Protein AF-A0A2J7Q1K3-F1 (afdb_monomer)

Solvent-accessible surface area (backbone atoms only — not comparable to full-atom values): 12470 Å² total; per-residue (Å²): 135,82,76,84,68,81,64,90,50,74,48,36,37,29,38,44,48,74,46,65,84,50,79,60,21,76,87,52,26,24,31,32,43,36,38,32,23,68,68,43,58,31,60,47,73,41,72,25,65,53,70,49,32,67,57,46,42,51,50,47,43,65,71,38,32,76,73,73,48,73,34,52,29,38,38,30,66,82,90,48,50,71,74,30,69,61,33,49,49,51,30,58,74,63,63,28,44,78,41,64,73,58,96,83,49,61,72,72,48,47,56,51,54,49,50,51,50,52,49,49,51,54,50,51,58,56,36,70,78,50,53,66,52,26,62,60,43,47,52,50,51,40,51,52,54,24,67,37,66,46,92,86,48,97,76,73,54,22,19,42,28,65,70,70,75,47,78,77,85,70,62,74,78,72,77,46,78,80,78,77,77,80,43,71,66,60,53,52,52,50,51,50,52,52,53,53,50,51,51,57,48,53,53,49,50,53,52,52,52,52,53,53,56,56,59,58,63,75,74,108

InterPro domains:
  IPR001584 Integrase, catalytic core [PF00665] (8-98)
  IPR001584 Integrase, catalytic core [PS50994] (6-167)
  IPR012337 Ribonuclease H-like superfamily [SSF53098] (6-162)
  IPR036397 Ribonuclease H superfamily [G3DSA:3.30.420.10] (2-200)

pLDDT: mean 73.56, std 16.47, range [32.38, 94.88]

Structure (mmCIF, N/CA/C/O backbone):
data_AF-A0A2J7Q1K3-F1
#
_entry.id   AF-A0A2J7Q1K3-F1
#
loop_
_atom_site.group_PDB
_atom_site.id
_atom_site.type_symbol
_atom_site.label_atom_id
_atom_site.label_alt_id
_atom_site.label_comp_id
_atom_site.label_asym_id
_atom_site.label_entity_id
_atom_site.label_seq_id
_atom_site.pdbx_PDB_ins_code
_atom_site.Cartn_x
_atom_site.Cartn_y
_atom_site.Cartn_z
_atom_site.occupancy
_atom_site.B_iso_or_equiv
_atom_site.auth_seq_id
_atom_site.auth_comp_id
_atom_site.auth_asym_id
_atom_site.auth_atom_id
_atom_site.pdbx_PDB_model_num
ATOM 1 N N . MET A 1 1 ? 15.075 -22.893 8.901 1.00 32.38 1 MET A N 1
ATOM 2 C CA . MET A 1 1 ? 15.889 -21.787 8.363 1.00 32.38 1 MET A CA 1
ATOM 3 C C . MET A 1 1 ? 15.246 -21.363 7.049 1.00 32.38 1 MET A C 1
ATOM 5 O O . MET A 1 1 ? 15.369 -22.091 6.077 1.00 32.38 1 MET A O 1
ATOM 9 N N . GLU A 1 2 ? 14.442 -20.296 7.025 1.00 38.44 2 GLU A N 1
ATOM 10 C CA . GLU A 1 2 ? 13.992 -19.732 5.743 1.00 38.44 2 GLU A CA 1
ATOM 11 C C . GLU A 1 2 ? 14.984 -18.652 5.348 1.00 38.44 2 GLU A C 1
ATOM 13 O O . GLU A 1 2 ? 14.898 -17.515 5.796 1.00 38.44 2 GLU A O 1
ATOM 18 N N . ILE A 1 3 ? 15.947 -19.050 4.525 1.00 41.22 3 ILE A N 1
ATOM 19 C CA . ILE A 1 3 ? 16.677 -18.133 3.657 1.00 41.22 3 ILE A CA 1
ATOM 20 C C . ILE A 1 3 ? 15.615 -17.317 2.911 1.00 41.22 3 ILE A C 1
ATOM 22 O O . ILE A 1 3 ? 14.754 -17.896 2.241 1.00 41.22 3 ILE A O 1
ATOM 26 N N . THR A 1 4 ? 15.608 -15.995 3.082 1.00 52.19 4 THR A N 1
ATOM 27 C CA . THR A 1 4 ? 14.728 -15.102 2.324 1.00 52.19 4 THR A CA 1
ATOM 28 C C . THR A 1 4 ? 15.147 -15.198 0.864 1.00 52.19 4 THR A C 1
ATOM 30 O O . THR A 1 4 ? 16.065 -14.519 0.422 1.00 52.19 4 THR A O 1
ATOM 33 N N . THR A 1 5 ? 14.536 -16.122 0.125 1.00 63.84 5 THR A N 1
ATOM 34 C CA . THR A 1 5 ? 14.774 -16.261 -1.312 1.00 63.84 5 THR A CA 1
ATOM 35 C C . THR A 1 5 ? 14.412 -14.947 -2.010 1.00 63.84 5 THR A C 1
ATOM 37 O O . THR A 1 5 ? 13.548 -14.211 -1.540 1.00 63.84 5 THR A O 1
ATOM 40 N N . THR A 1 6 ? 15.052 -14.597 -3.113 1.00 73.75 6 THR A N 1
ATOM 41 C CA . THR A 1 6 ? 14.591 -13.458 -3.920 1.00 73.75 6 THR A CA 1
ATOM 42 C C . THR A 1 6 ? 13.229 -13.805 -4.530 1.00 73.75 6 THR A C 1
ATOM 44 O O . THR A 1 6 ? 13.006 -14.960 -4.893 1.00 73.75 6 THR A O 1
ATOM 47 N N . ALA A 1 7 ? 12.295 -12.851 -4.581 1.00 82.00 7 ALA A N 1
ATOM 48 C CA . ALA A 1 7 ? 11.031 -13.041 -5.294 1.00 82.00 7 AL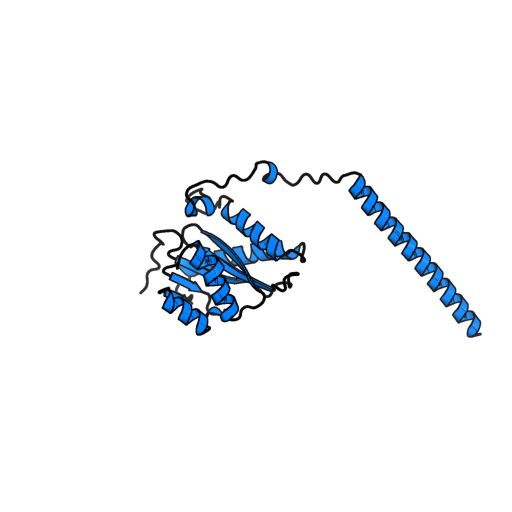A A CA 1
ATOM 49 C C . ALA A 1 7 ? 11.296 -13.276 -6.793 1.00 82.00 7 ALA A C 1
ATOM 51 O O . ALA A 1 7 ? 12.157 -12.624 -7.382 1.00 82.00 7 ALA A O 1
ATOM 52 N N . SER A 1 8 ? 10.571 -14.216 -7.391 1.00 86.38 8 SER A N 1
ATOM 53 C CA . SER A 1 8 ? 10.719 -14.644 -8.785 1.00 86.38 8 SER A CA 1
ATOM 54 C C . SER A 1 8 ? 9.796 -13.898 -9.749 1.00 86.38 8 SER A C 1
ATOM 56 O O . SER A 1 8 ? 10.135 -13.739 -10.919 1.00 86.38 8 SER A O 1
ATOM 58 N N . HIS A 1 9 ? 8.658 -13.404 -9.259 1.00 88.69 9 HIS A N 1
ATOM 59 C CA . HIS A 1 9 ? 7.710 -12.601 -10.027 1.00 88.69 9 HIS A CA 1
ATOM 60 C C . HIS A 1 9 ? 7.080 -11.495 -9.160 1.00 88.69 9 HIS A C 1
ATOM 62 O O . HIS A 1 9 ? 7.098 -11.599 -7.925 1.00 88.69 9 HIS A O 1
ATOM 68 N N . PRO A 1 10 ? 6.515 -10.433 -9.774 1.00 90.81 10 PRO A N 1
ATOM 69 C CA . PRO A 1 10 ? 5.799 -9.397 -9.038 1.00 90.81 10 PRO A CA 1
ATOM 70 C C . PRO A 1 10 ? 4.675 -9.991 -8.191 1.00 90.81 10 PRO A C 1
ATOM 72 O O . PRO A 1 10 ? 4.003 -10.941 -8.601 1.00 90.81 10 PRO A O 1
ATOM 75 N N . PHE A 1 11 ? 4.481 -9.425 -7.007 1.00 92.50 11 PHE A N 1
ATOM 76 C CA . PHE A 1 11 ? 3.473 -9.813 -6.025 1.00 92.50 11 PHE A CA 1
ATOM 77 C C . PHE A 1 11 ? 3.661 -11.202 -5.395 1.00 92.50 11 PHE A C 1
ATOM 79 O O . PHE A 1 11 ? 2.771 -11.685 -4.701 1.00 92.50 11 PHE A O 1
ATOM 86 N N . GLU A 1 12 ? 4.813 -11.860 -5.563 1.00 90.94 12 GLU A N 1
ATOM 87 C CA . GLU A 1 12 ? 5.108 -13.099 -4.826 1.00 90.94 12 GLU A CA 1
ATOM 88 C C . GLU A 1 12 ? 5.335 -12.814 -3.333 1.00 90.94 12 GLU A C 1
ATOM 90 O O . GLU A 1 12 ? 4.803 -13.506 -2.455 1.00 90.94 12 GLU A O 1
ATOM 95 N N . LYS A 1 13 ? 6.144 -11.787 -3.053 1.00 90.00 13 LYS A N 1
ATOM 96 C CA . LYS A 1 13 ? 6.547 -11.378 -1.709 1.00 90.00 13 LYS A CA 1
ATOM 97 C C . LYS A 1 13 ? 6.257 -9.913 -1.536 1.00 90.00 13 LYS A C 1
ATOM 99 O O . LYS A 1 13 ? 6.800 -9.067 -2.243 1.00 90.00 13 LYS A O 1
ATOM 104 N N . CYS A 1 14 ? 5.386 -9.632 -0.586 1.00 89.69 14 CYS A N 1
ATOM 105 C CA . CYS A 1 14 ? 4.928 -8.281 -0.364 1.00 89.69 14 CYS A CA 1
ATOM 106 C C . CYS A 1 14 ? 4.971 -7.935 1.108 1.00 89.69 14 CYS A C 1
ATOM 108 O O . CYS A 1 14 ? 4.969 -8.794 1.992 1.00 89.69 14 CYS A O 1
ATOM 110 N N . SER A 1 15 ? 4.966 -6.646 1.362 1.00 87.38 15 SER A N 1
ATOM 111 C CA . SER A 1 15 ? 4.995 -6.079 2.692 1.00 87.38 15 SER A CA 1
ATOM 112 C C . SER A 1 15 ? 3.746 -5.257 2.905 1.00 87.38 15 SER A C 1
ATOM 114 O O . SER A 1 15 ? 3.300 -4.559 1.998 1.00 87.38 15 SER A O 1
ATOM 116 N N . LEU A 1 16 ? 3.159 -5.373 4.089 1.00 88.38 16 LEU A N 1
ATOM 117 C CA . LEU A 1 16 ? 1.916 -4.710 4.446 1.00 88.38 16 LEU A CA 1
ATOM 118 C C . LEU A 1 16 ? 2.103 -3.982 5.777 1.00 88.38 16 LEU A C 1
ATOM 120 O O . LEU A 1 16 ? 2.493 -4.597 6.773 1.00 88.38 16 LEU A O 1
ATOM 124 N N . ASP A 1 17 ? 1.811 -2.685 5.786 1.00 86.56 17 ASP A N 1
ATOM 125 C CA . ASP A 1 17 ? 1.986 -1.815 6.950 1.00 86.56 17 ASP A CA 1
ATOM 126 C C . ASP A 1 17 ? 0.868 -0.764 7.055 1.00 86.56 17 ASP A C 1
ATOM 128 O O . ASP A 1 17 ? 0.184 -0.478 6.070 1.00 86.56 17 ASP A O 1
ATOM 132 N N . ILE A 1 18 ? 0.661 -0.193 8.243 1.00 87.81 18 ILE A N 1
ATOM 133 C CA . ILE A 1 18 ? -0.335 0.856 8.498 1.00 87.81 18 ILE A CA 1
ATOM 134 C C . ILE A 1 18 ? 0.367 2.118 8.985 1.00 87.81 18 ILE A C 1
ATOM 136 O O . ILE A 1 18 ? 0.962 2.140 10.059 1.00 87.81 18 ILE A O 1
ATOM 140 N N . VAL A 1 19 ? 0.208 3.206 8.237 1.00 85.06 19 VAL A N 1
ATOM 141 C CA . VAL A 1 19 ? 0.700 4.531 8.621 1.00 85.06 19 VAL A CA 1
ATOM 142 C C . VAL A 1 19 ? -0.393 5.285 9.375 1.00 85.06 19 VAL A C 1
ATOM 144 O O . VAL A 1 19 ? -1.512 5.412 8.882 1.00 85.06 19 VAL A O 1
ATOM 147 N N . GLY A 1 20 ? -0.070 5.812 10.557 1.00 83.06 20 GLY A N 1
ATOM 148 C CA . GLY A 1 20 ? -0.930 6.720 11.317 1.00 83.06 20 GLY A CA 1
ATOM 149 C C . GLY A 1 20 ? -0.776 6.580 12.838 1.00 83.06 20 GLY A C 1
ATOM 150 O O . GLY A 1 20 ? 0.111 5.860 13.298 1.00 83.06 20 GLY A O 1
ATOM 151 N N . PRO A 1 21 ? -1.635 7.244 13.630 1.00 85.12 21 PRO A N 1
ATOM 152 C CA . PRO A 1 21 ? -2.738 8.096 13.179 1.00 85.12 21 PRO A CA 1
ATOM 153 C C . PRO A 1 21 ? -2.244 9.366 12.469 1.00 85.12 21 PRO A C 1
ATOM 155 O O . PRO A 1 21 ? -1.221 9.941 12.837 1.00 85.12 21 PRO A O 1
ATOM 158 N N . LEU A 1 22 ? -2.963 9.771 11.428 1.00 83.44 22 LEU A N 1
ATOM 159 C CA . LEU A 1 22 ? -2.792 11.023 10.693 1.00 83.44 22 LEU A CA 1
ATOM 160 C C . LEU A 1 22 ? -3.918 11.996 11.064 1.00 83.44 22 LEU A C 1
ATOM 162 O O . LEU A 1 22 ? -4.851 11.630 11.782 1.00 83.44 22 LEU A O 1
ATOM 166 N N . VAL A 1 23 ? -3.832 13.231 10.566 1.00 82.12 23 VAL A N 1
ATOM 167 C CA . VAL A 1 23 ? -4.973 14.155 10.601 1.00 82.12 23 VAL A CA 1
ATOM 168 C C . VAL A 1 23 ? -6.118 13.538 9.802 1.00 82.12 23 VAL A C 1
ATOM 170 O O . VAL A 1 23 ? -5.896 12.995 8.720 1.00 82.12 23 VAL A O 1
ATOM 173 N N . GLU A 1 24 ? -7.320 13.594 10.364 1.00 86.44 24 GLU A N 1
ATOM 174 C CA . GLU A 1 24 ? -8.514 13.035 9.744 1.00 86.44 24 GLU A CA 1
ATOM 175 C C . GLU A 1 24 ? -8.868 13.805 8.461 1.00 86.44 24 GLU A C 1
ATOM 177 O O . GLU A 1 24 ? -8.983 15.029 8.478 1.00 86.44 24 GLU A O 1
ATOM 182 N N . SER A 1 25 ? -9.003 13.084 7.346 1.00 85.50 25 SER A N 1
ATOM 183 C CA . SER A 1 25 ? -9.493 13.614 6.064 1.00 85.50 25 SER A CA 1
ATOM 184 C C . SER A 1 25 ? -10.968 14.027 6.164 1.00 85.50 25 SER A C 1
ATOM 186 O O . SER A 1 25 ? -11.680 13.508 7.024 1.00 85.50 25 SER A O 1
ATOM 188 N N . GLU A 1 26 ? -11.498 14.770 5.190 1.00 85.12 26 GLU A N 1
ATOM 189 C CA . GLU A 1 26 ? -12.954 15.001 5.085 1.00 85.12 26 GLU A CA 1
ATOM 190 C C . GLU A 1 26 ? -13.781 13.707 4.963 1.00 85.12 26 GLU A C 1
ATOM 192 O O . GLU A 1 26 ? -14.915 13.648 5.433 1.00 85.12 26 GLU A O 1
ATOM 197 N N . SER A 1 27 ? -13.195 12.640 4.413 1.00 86.50 27 SER A N 1
ATOM 198 C CA . SER A 1 27 ? -13.825 11.316 4.308 1.00 86.50 27 SER A CA 1
ATOM 199 C C . SER A 1 27 ? -13.746 10.482 5.600 1.00 86.50 27 SER A C 1
ATOM 201 O O . SER A 1 27 ? -14.130 9.312 5.602 1.00 86.50 27 SER A O 1
ATOM 203 N N . GLY A 1 28 ? -13.226 11.042 6.699 1.00 89.56 28 GLY A N 1
ATOM 204 C CA . GLY A 1 28 ? -13.073 10.353 7.987 1.00 89.56 28 GLY A CA 1
ATOM 205 C C . GLY A 1 28 ? -11.890 9.376 8.076 1.00 89.56 28 GLY A C 1
ATOM 206 O O . GLY A 1 28 ? -11.804 8.589 9.020 1.00 89.56 28 GLY A O 1
ATOM 207 N N . ASN A 1 29 ? -10.974 9.381 7.103 1.00 90.81 29 ASN A N 1
ATOM 208 C CA . ASN A 1 29 ? -9.778 8.544 7.094 1.00 90.81 29 ASN A CA 1
ATOM 209 C C . ASN A 1 29 ? -8.647 9.150 7.932 1.00 90.81 29 ASN A C 1
ATOM 211 O O . ASN A 1 29 ? -8.317 10.324 7.809 1.00 90.81 29 ASN A O 1
ATOM 215 N N . LYS A 1 30 ? -8.021 8.321 8.771 1.00 90.19 30 LYS A N 1
ATOM 216 C CA . LYS A 1 30 ? -6.917 8.707 9.675 1.00 90.19 30 LYS A CA 1
ATOM 217 C C . LYS A 1 30 ? -5.747 7.726 9.666 1.00 90.19 30 LYS A C 1
ATOM 219 O O . LYS A 1 30 ? -4.775 7.904 10.398 1.00 90.19 30 LYS A O 1
ATOM 224 N N . TYR A 1 31 ? -5.828 6.679 8.855 1.00 90.00 31 TYR A N 1
ATOM 225 C CA . TYR A 1 31 ? -4.756 5.716 8.645 1.00 90.00 31 TYR A CA 1
ATOM 226 C C . TYR A 1 31 ? -4.578 5.460 7.154 1.00 90.00 31 TYR A C 1
ATOM 228 O O . TYR A 1 31 ? -5.484 5.702 6.365 1.00 90.00 31 TYR A O 1
ATOM 236 N N . ILE A 1 32 ? -3.426 4.925 6.768 1.00 89.62 32 ILE A N 1
ATOM 237 C CA . ILE A 1 32 ? -3.168 4.477 5.401 1.00 89.62 32 ILE 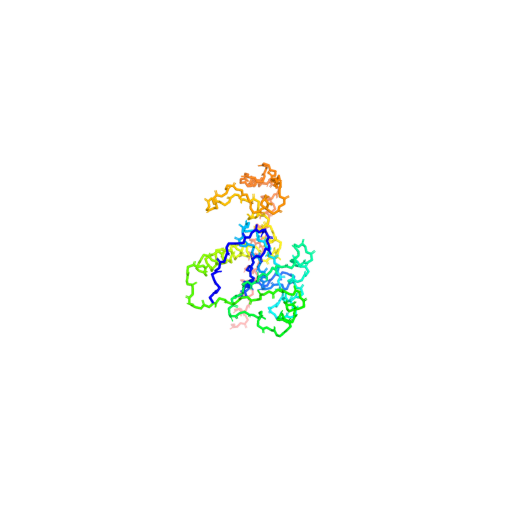A CA 1
ATOM 238 C C . ILE A 1 32 ? -2.634 3.052 5.466 1.00 89.62 32 ILE A C 1
ATOM 240 O O . ILE A 1 32 ? -1.577 2.813 6.046 1.00 89.62 32 ILE A O 1
ATOM 244 N N . LEU A 1 33 ? -3.348 2.108 4.858 1.00 91.44 33 LEU A N 1
ATOM 245 C CA . LEU A 1 33 ? -2.828 0.776 4.581 1.00 91.44 33 LEU A CA 1
ATOM 246 C C . LEU A 1 33 ? -1.878 0.865 3.393 1.00 91.44 33 LEU A C 1
ATOM 248 O O . LEU A 1 33 ? -2.288 1.264 2.308 1.00 91.44 33 LEU A O 1
ATOM 252 N N . THR A 1 34 ? -0.627 0.482 3.594 1.00 89.31 34 THR A N 1
ATOM 253 C CA . THR A 1 34 ? 0.409 0.466 2.562 1.00 89.31 34 THR A CA 1
ATOM 254 C C . THR A 1 34 ? 0.778 -0.968 2.232 1.00 89.31 34 THR A C 1
ATOM 256 O O . THR A 1 34 ? 0.992 -1.782 3.128 1.00 89.31 34 THR A O 1
ATOM 259 N N . PHE A 1 35 ? 0.844 -1.275 0.945 1.00 90.94 35 PHE A N 1
ATOM 260 C CA . PHE A 1 35 ? 1.259 -2.560 0.414 1.00 90.94 35 PHE A CA 1
ATOM 261 C C . PHE A 1 35 ? 2.357 -2.333 -0.610 1.00 90.94 35 PHE A C 1
ATOM 263 O O . PHE A 1 35 ? 2.179 -1.539 -1.531 1.00 90.94 35 PHE A O 1
ATOM 270 N N . GLN A 1 36 ? 3.482 -3.013 -0.440 1.00 88.94 36 GLN A N 1
ATOM 271 C CA . GLN A 1 36 ? 4.635 -2.869 -1.314 1.00 88.94 36 GLN A CA 1
ATOM 272 C C . GLN A 1 36 ? 5.090 -4.233 -1.817 1.00 88.94 36 GLN A C 1
ATOM 274 O O . GLN A 1 36 ? 5.297 -5.155 -1.028 1.00 88.94 36 GLN A O 1
ATOM 279 N N . ASP A 1 37 ? 5.272 -4.351 -3.127 1.00 89.12 37 ASP A N 1
ATOM 280 C CA . ASP A 1 37 ? 5.913 -5.508 -3.739 1.00 89.12 37 ASP A CA 1
ATOM 281 C C . ASP A 1 37 ? 7.435 -5.445 -3.557 1.00 89.12 37 ASP A C 1
ATOM 283 O O . ASP A 1 37 ? 8.072 -4.422 -3.817 1.00 89.12 37 ASP A O 1
ATOM 287 N N . GLU A 1 38 ? 8.047 -6.543 -3.117 1.00 84.56 38 GLU A N 1
ATOM 288 C CA . GLU A 1 38 ? 9.479 -6.571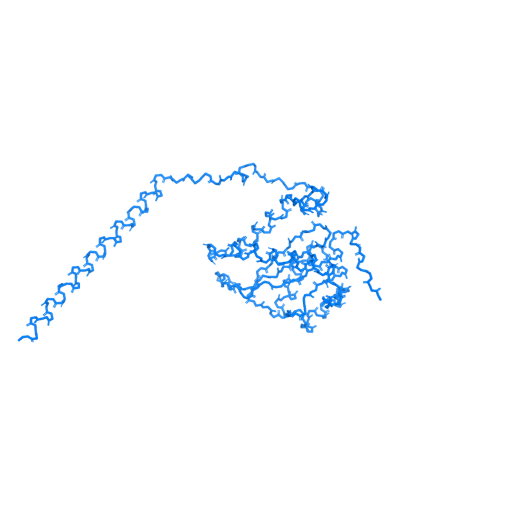 -2.827 1.00 84.56 38 GLU A CA 1
ATOM 289 C C . GLU A 1 38 ? 10.328 -6.513 -4.105 1.00 84.56 38 GLU A C 1
ATOM 291 O O . GLU A 1 38 ? 11.408 -5.913 -4.082 1.00 84.56 38 GLU A O 1
ATOM 296 N N . LEU A 1 39 ? 9.845 -7.093 -5.210 1.00 84.38 39 LEU A N 1
ATOM 297 C CA . LEU A 1 39 ? 10.587 -7.199 -6.467 1.00 84.38 39 LEU A CA 1
ATOM 298 C C . LEU A 1 39 ? 10.540 -5.896 -7.274 1.00 84.38 39 LEU A C 1
ATOM 300 O O . LEU A 1 39 ? 11.572 -5.271 -7.512 1.00 84.38 39 LEU A O 1
ATOM 304 N N . SER A 1 40 ? 9.342 -5.477 -7.675 1.00 86.69 40 SER A N 1
ATOM 305 C CA . SER A 1 40 ? 9.107 -4.289 -8.505 1.00 86.69 40 SER A CA 1
ATOM 306 C C . SER A 1 40 ? 9.195 -2.981 -7.726 1.00 86.69 40 SER A C 1
ATOM 308 O O . SER A 1 40 ? 9.317 -1.916 -8.326 1.00 86.69 40 SER A O 1
ATOM 310 N N . LYS A 1 41 ? 9.120 -3.051 -6.390 1.00 84.44 41 LYS A N 1
ATOM 311 C CA . LYS A 1 41 ? 8.911 -1.904 -5.494 1.00 84.44 41 LYS A CA 1
ATOM 312 C C . LYS A 1 41 ? 7.567 -1.209 -5.682 1.00 84.44 41 LYS A C 1
ATOM 314 O O . LYS A 1 41 ? 7.385 -0.158 -5.084 1.00 84.44 41 LYS A O 1
ATOM 319 N N . PHE A 1 42 ? 6.629 -1.786 -6.435 1.00 88.62 42 PHE A N 1
ATOM 320 C CA . PHE A 1 42 ? 5.315 -1.197 -6.677 1.00 88.62 42 PHE A CA 1
ATOM 321 C C . PHE A 1 42 ? 4.523 -1.045 -5.383 1.00 88.62 42 PHE A C 1
ATOM 323 O O . PHE A 1 42 ? 4.501 -1.953 -4.549 1.00 88.62 42 PHE A O 1
ATOM 330 N N . ILE A 1 43 ? 3.869 0.104 -5.229 1.00 89.94 43 ILE A N 1
ATOM 331 C CA . ILE A 1 43 ? 3.156 0.477 -4.011 1.00 89.94 43 ILE A CA 1
ATOM 332 C C . ILE A 1 43 ? 1.669 0.633 -4.285 1.00 89.94 43 ILE A C 1
ATOM 334 O O . ILE A 1 43 ? 1.245 1.211 -5.284 1.00 89.94 43 ILE A O 1
ATOM 338 N N . VAL A 1 44 ? 0.871 0.167 -3.334 1.00 92.62 44 VAL A N 1
ATOM 339 C CA . VAL A 1 44 ? -0.553 0.453 -3.217 1.00 92.62 44 VAL A CA 1
ATOM 340 C C . VAL A 1 44 ? -0.782 1.083 -1.850 1.00 92.62 44 VAL A C 1
ATOM 342 O O . VAL A 1 44 ? -0.333 0.551 -0.836 1.00 92.62 44 VAL A O 1
ATOM 345 N N . ALA A 1 45 ? -1.492 2.207 -1.810 1.00 91.00 45 ALA A N 1
ATOM 346 C CA . ALA A 1 45 ? -1.960 2.807 -0.568 1.00 91.00 45 ALA A CA 1
ATOM 347 C C . ALA A 1 45 ? -3.487 2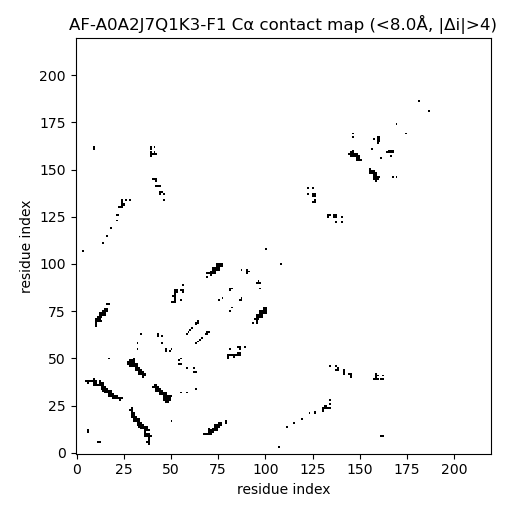.853 -0.550 1.00 91.00 45 ALA A C 1
ATOM 349 O O . ALA A 1 45 ? -4.133 3.058 -1.577 1.00 91.00 45 ALA A O 1
ATOM 350 N N . THR A 1 46 ? -4.080 2.645 0.618 1.00 92.50 46 THR A N 1
ATOM 351 C CA . THR A 1 46 ? -5.525 2.739 0.823 1.00 92.50 46 THR A CA 1
ATOM 352 C C . THR A 1 46 ? -5.790 3.492 2.121 1.00 92.50 46 THR A C 1
ATOM 354 O O . THR A 1 46 ? -5.443 2.974 3.185 1.00 92.50 46 THR A O 1
ATOM 357 N N . PRO A 1 47 ? -6.388 4.693 2.065 1.00 92.38 47 PRO A N 1
ATOM 358 C CA . PRO A 1 47 ? -6.839 5.397 3.258 1.00 92.38 47 PRO A CA 1
ATOM 359 C C . PRO A 1 47 ? -7.882 4.584 4.032 1.00 92.38 47 PRO A C 1
ATOM 361 O O . PRO A 1 47 ? -8.725 3.915 3.433 1.00 92.38 47 PRO A O 1
ATOM 364 N N . LEU A 1 48 ? -7.803 4.614 5.361 1.00 92.81 48 LEU A N 1
ATOM 365 C CA . LEU A 1 48 ? -8.687 3.888 6.267 1.00 92.81 48 LEU A CA 1
ATOM 366 C C . LEU A 1 48 ? -9.191 4.791 7.406 1.00 92.81 48 LEU A C 1
ATOM 368 O O . LEU A 1 48 ? -8.401 5.534 8.003 1.00 92.81 48 LEU A O 1
ATOM 372 N N . PRO A 1 49 ? -10.460 4.639 7.824 1.00 92.19 49 PRO A N 1
ATOM 373 C CA . PRO A 1 49 ? -11.008 5.351 8.979 1.00 92.19 49 PRO A CA 1
ATOM 374 C C . PRO A 1 49 ? -10.526 4.759 10.301 1.00 92.19 49 PRO A C 1
ATOM 376 O O . PRO A 1 49 ? -10.483 5.421 11.331 1.00 92.19 49 PRO A O 1
ATOM 379 N N . GLN A 1 50 ? -10.139 3.490 10.299 1.00 90.62 50 GLN A N 1
ATOM 380 C CA . GLN A 1 50 ? -9.696 2.773 11.484 1.00 90.62 50 GLN A CA 1
ATOM 381 C C . GLN A 1 50 ? -8.798 1.615 11.077 1.00 90.62 50 GLN A C 1
ATOM 383 O O . GLN A 1 50 ? -8.885 1.085 9.969 1.00 90.62 50 GLN A O 1
ATOM 388 N N . LYS A 1 51 ? -7.928 1.228 12.002 1.00 89.19 51 LYS A N 1
ATOM 389 C CA . LYS A 1 51 ? -6.960 0.152 11.815 1.00 89.19 51 LYS A CA 1
ATOM 390 C C . LYS A 1 51 ? -7.468 -1.209 12.297 1.00 89.19 51 LYS A C 1
ATOM 392 O O . LYS A 1 51 ? -6.688 -2.139 12.377 1.00 89.19 51 LYS A O 1
ATOM 397 N N . ASP A 1 52 ? -8.754 -1.366 12.618 1.00 88.25 52 ASP A N 1
ATOM 398 C CA . ASP A 1 52 ? -9.281 -2.647 13.101 1.00 88.25 5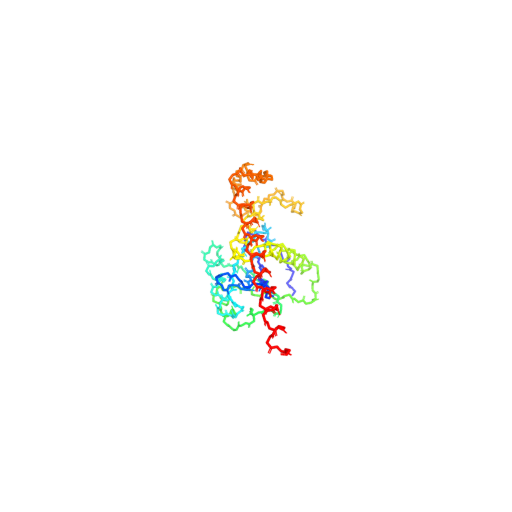2 ASP A CA 1
ATOM 399 C C . ASP A 1 52 ? -9.195 -3.763 12.040 1.00 88.25 52 ASP A C 1
ATOM 401 O O . ASP A 1 52 ? -9.181 -3.528 10.828 1.00 88.25 52 ASP A O 1
ATOM 405 N N . GLY A 1 53 ? -9.196 -5.013 12.508 1.00 86.88 53 GLY A N 1
ATOM 406 C CA . GLY A 1 53 ? -9.012 -6.182 11.653 1.00 86.88 53 GLY A CA 1
ATOM 407 C C . GLY A 1 53 ? -10.028 -6.326 10.515 1.00 86.88 53 GLY A C 1
ATOM 408 O O . GLY A 1 53 ? -9.663 -6.838 9.457 1.00 86.88 53 GLY A O 1
ATOM 409 N N . LYS A 1 54 ? -11.283 -5.880 10.686 1.00 90.06 54 LYS A N 1
ATOM 410 C CA . LYS A 1 54 ? -12.323 -5.971 9.645 1.00 90.06 54 LYS A CA 1
ATOM 411 C C . LYS A 1 54 ? -12.075 -4.950 8.550 1.00 90.06 54 LYS A C 1
ATOM 413 O O . LYS A 1 54 ? -12.111 -5.313 7.373 1.00 90.06 54 LYS A O 1
ATOM 418 N N . THR A 1 55 ? -11.795 -3.709 8.930 1.00 92.12 55 THR A N 1
ATOM 419 C CA . THR A 1 55 ? -11.489 -2.629 7.985 1.00 92.12 55 THR A CA 1
ATOM 420 C C . THR A 1 55 ? -10.237 -2.956 7.175 1.00 92.12 55 THR A C 1
ATOM 422 O O . THR A 1 55 ? -10.269 -2.916 5.945 1.00 92.12 55 THR A O 1
ATOM 425 N N . VAL A 1 56 ? -9.175 -3.405 7.847 1.00 91.06 56 VAL A N 1
ATOM 426 C CA . VAL A 1 56 ? -7.910 -3.790 7.210 1.00 91.06 56 VAL A CA 1
ATOM 427 C C . VAL A 1 56 ? -8.078 -4.996 6.285 1.00 91.06 56 VAL A C 1
ATOM 429 O O . VAL A 1 56 ? -7.624 -4.954 5.144 1.00 91.06 56 VAL A O 1
ATOM 432 N N . ALA A 1 57 ? -8.756 -6.062 6.725 1.00 91.88 57 ALA A N 1
ATOM 433 C CA . ALA A 1 57 ? -8.973 -7.246 5.890 1.00 91.88 57 ALA A CA 1
ATOM 434 C C . ALA A 1 57 ? -9.806 -6.929 4.640 1.00 91.88 57 ALA A C 1
ATOM 436 O O . ALA A 1 57 ? -9.471 -7.384 3.546 1.00 91.88 57 ALA A O 1
ATOM 437 N N . LYS A 1 58 ? -10.864 -6.118 4.786 1.00 93.56 58 LYS A N 1
ATOM 438 C CA . LYS A 1 58 ? -11.690 -5.669 3.660 1.00 93.56 58 LYS A CA 1
ATOM 439 C C . LYS A 1 58 ? -10.862 -4.855 2.666 1.00 93.56 58 LYS A C 1
ATOM 441 O O . LYS A 1 58 ? -10.910 -5.137 1.472 1.00 93.56 58 LYS A O 1
ATOM 446 N N . ALA A 1 59 ? -10.094 -3.881 3.151 1.00 93.75 59 ALA A N 1
ATOM 447 C CA . ALA A 1 59 ? -9.241 -3.052 2.308 1.00 93.75 59 ALA A CA 1
ATOM 448 C C . ALA A 1 59 ? -8.177 -3.880 1.580 1.00 93.75 59 ALA A C 1
ATOM 450 O O . ALA A 1 59 ? -7.994 -3.700 0.377 1.00 93.75 59 ALA A O 1
ATOM 451 N N . PHE A 1 60 ? -7.542 -4.823 2.281 1.00 92.69 60 PHE A N 1
ATOM 452 C CA . PHE A 1 60 ? -6.560 -5.736 1.706 1.00 92.69 60 PHE A CA 1
ATOM 453 C C . PHE A 1 60 ? -7.155 -6.573 0.567 1.00 92.69 60 PHE A C 1
ATOM 455 O O . PHE A 1 60 ? -6.600 -6.621 -0.527 1.00 92.69 60 PHE A O 1
ATOM 462 N N . VAL A 1 61 ? -8.319 -7.191 0.778 1.00 94.38 61 VAL A N 1
ATOM 463 C CA . VAL A 1 61 ? -8.947 -8.008 -0.269 1.00 94.38 61 VAL A CA 1
ATOM 464 C C . VAL A 1 61 ? -9.348 -7.147 -1.469 1.00 94.38 61 VAL A C 1
ATOM 466 O O . VAL A 1 61 ? -8.967 -7.461 -2.594 1.00 94.38 61 VAL A O 1
ATOM 469 N N . LEU A 1 62 ? -10.072 -6.047 -1.242 1.00 94.88 62 LEU A N 1
ATOM 470 C CA . LEU A 1 62 ? -10.642 -5.238 -2.325 1.00 94.88 62 LEU A CA 1
ATOM 471 C C . LEU A 1 62 ? -9.590 -4.499 -3.157 1.00 94.88 62 LEU A C 1
ATOM 473 O O . LEU A 1 62 ? -9.736 -4.391 -4.372 1.00 94.88 62 LEU A O 1
ATOM 477 N N . ASN A 1 63 ? -8.548 -3.967 -2.517 1.00 92.88 63 ASN A N 1
ATOM 478 C CA . ASN A 1 63 ? -7.587 -3.099 -3.197 1.00 92.88 63 ASN A CA 1
ATOM 479 C C . ASN A 1 63 ? -6.317 -3.812 -3.644 1.00 92.88 63 ASN A C 1
ATOM 481 O O . ASN A 1 63 ? -5.598 -3.255 -4.469 1.00 92.88 63 ASN A O 1
ATOM 485 N N . ILE A 1 64 ? -6.045 -5.011 -3.125 1.00 92.62 64 ILE A N 1
ATOM 486 C CA . ILE A 1 64 ? -4.825 -5.753 -3.448 1.00 92.62 64 ILE A CA 1
ATOM 487 C C . ILE A 1 64 ? -5.186 -7.093 -4.079 1.00 92.62 64 ILE A C 1
ATOM 489 O O . ILE A 1 64 ? -4.942 -7.284 -5.266 1.00 92.62 64 ILE A O 1
ATOM 493 N N . VAL A 1 65 ? -5.836 -7.990 -3.332 1.00 93.38 65 VAL A N 1
ATOM 494 C CA . VAL A 1 65 ? -6.068 -9.374 -3.789 1.00 93.38 65 VAL A CA 1
ATOM 495 C C . VAL A 1 65 ? -6.896 -9.426 -5.069 1.00 93.38 65 VAL A C 1
ATOM 497 O O . VAL A 1 65 ? -6.537 -10.142 -5.999 1.00 93.38 65 VAL A O 1
ATOM 500 N N . LEU A 1 66 ? -7.983 -8.655 -5.145 1.00 94.44 66 LEU A N 1
ATOM 501 C CA . LEU A 1 66 ? -8.850 -8.649 -6.327 1.00 94.44 66 LEU A CA 1
ATOM 502 C C . LEU A 1 66 ? -8.215 -7.982 -7.557 1.00 94.44 66 LEU A C 1
ATOM 504 O O . LEU A 1 66 ? -8.707 -8.190 -8.660 1.00 94.44 66 LEU A O 1
ATOM 508 N N . LYS A 1 67 ? -7.154 -7.183 -7.383 1.00 92.62 67 LYS A N 1
ATOM 509 C CA . LYS A 1 67 ? -6.504 -6.444 -8.479 1.00 92.62 67 LYS A CA 1
ATOM 510 C C . LYS A 1 67 ? -5.227 -7.120 -8.976 1.00 92.62 67 LYS A C 1
ATOM 512 O O . LYS A 1 67 ? -4.985 -7.140 -10.175 1.00 92.62 67 LYS A O 1
ATOM 517 N N . PHE A 1 68 ? -4.432 -7.673 -8.062 1.00 92.81 68 PHE A N 1
ATOM 518 C CA . PHE A 1 68 ? -3.093 -8.205 -8.349 1.00 92.81 68 PHE A CA 1
ATOM 519 C C . PHE A 1 68 ? -2.957 -9.702 -8.044 1.00 92.81 68 PHE A C 1
ATOM 521 O O . PHE A 1 68 ? -1.923 -10.299 -8.327 1.00 92.81 68 PHE A O 1
ATOM 528 N N . GLY A 1 69 ? -3.994 -10.321 -7.476 1.00 93.06 69 GLY A N 1
ATOM 529 C CA . GLY A 1 69 ? -3.942 -11.690 -6.976 1.00 93.06 69 GLY A CA 1
ATOM 530 C C . GLY A 1 69 ? -3.458 -11.778 -5.527 1.00 93.06 69 GLY A C 1
ATOM 531 O O . GLY A 1 69 ? -3.021 -10.804 -4.910 1.00 93.06 69 GLY A O 1
ATOM 532 N N . ALA A 1 70 ? -3.588 -12.972 -4.947 1.00 93.88 70 ALA A N 1
ATOM 533 C CA . ALA A 1 70 ? -3.112 -13.239 -3.596 1.00 93.88 70 ALA A CA 1
ATOM 534 C C . ALA A 1 70 ? -1.589 -13.469 -3.611 1.00 93.88 70 ALA A C 1
ATOM 536 O O . ALA A 1 70 ? -1.130 -14.364 -4.324 1.00 93.88 70 ALA A O 1
ATOM 537 N N . PRO A 1 71 ? -0.804 -12.725 -2.814 1.00 93.56 71 PRO A N 1
ATOM 538 C CA . PRO A 1 71 ? 0.632 -12.953 -2.725 1.00 93.56 71 PRO A CA 1
ATOM 539 C C . PRO A 1 71 ? 0.946 -14.278 -2.030 1.00 93.56 71 PRO A C 1
ATOM 541 O O . PRO A 1 71 ? 0.216 -14.721 -1.141 1.00 93.56 71 PRO A O 1
ATOM 544 N N . ALA A 1 72 ? 2.080 -14.892 -2.363 1.00 92.56 72 ALA A N 1
ATOM 545 C CA . ALA A 1 72 ? 2.509 -16.121 -1.699 1.00 92.56 72 ALA A CA 1
ATOM 546 C C . ALA A 1 72 ? 2.942 -15.852 -0.249 1.00 92.56 72 ALA A C 1
ATOM 548 O O . ALA A 1 72 ? 2.647 -16.642 0.657 1.00 92.56 72 ALA A O 1
ATOM 549 N N . LYS A 1 73 ? 3.635 -14.729 -0.016 1.00 90.56 73 LYS A N 1
ATOM 550 C CA . LYS A 1 73 ? 4.123 -14.320 1.306 1.00 90.56 73 LYS A CA 1
ATOM 551 C C . LYS A 1 73 ? 3.802 -12.855 1.584 1.00 90.56 73 LYS A C 1
ATOM 553 O O . LYS A 1 73 ? 4.077 -11.988 0.759 1.00 90.56 73 LYS A O 1
ATOM 558 N N . ILE A 1 74 ? 3.276 -12.583 2.778 1.00 89.00 74 ILE A N 1
ATOM 559 C CA . ILE A 1 74 ? 3.112 -11.213 3.285 1.00 89.00 74 ILE A CA 1
ATOM 560 C C . ILE A 1 74 ? 3.956 -11.038 4.528 1.00 89.00 74 ILE A C 1
ATOM 562 O O . ILE A 1 74 ? 3.763 -11.760 5.507 1.00 89.00 74 ILE A O 1
ATOM 566 N N . LEU A 1 75 ? 4.830 -10.042 4.510 1.00 85.44 75 LEU A N 1
ATOM 567 C CA . LEU A 1 75 ? 5.522 -9.557 5.687 1.00 85.44 75 LEU A CA 1
ATOM 568 C C . LEU A 1 75 ? 4.713 -8.432 6.339 1.00 85.44 75 LEU A C 1
ATOM 570 O O . LEU A 1 75 ? 4.356 -7.458 5.683 1.00 85.44 75 LEU A O 1
ATOM 574 N N . THR A 1 76 ? 4.440 -8.564 7.633 1.00 81.06 76 THR A N 1
ATOM 575 C CA . THR A 1 76 ? 3.821 -7.504 8.442 1.00 81.06 76 THR A CA 1
ATOM 576 C C . THR A 1 76 ? 4.691 -7.200 9.650 1.00 81.06 76 THR A C 1
ATOM 578 O O . THR A 1 76 ? 5.278 -8.129 10.219 1.00 81.06 76 THR A O 1
ATOM 581 N N . ASP A 1 77 ? 4.683 -5.954 10.117 1.00 70.56 77 ASP A N 1
ATOM 582 C CA . ASP A 1 77 ? 5.269 -5.625 11.415 1.00 70.56 77 ASP A CA 1
ATOM 583 C C . ASP A 1 77 ? 4.506 -6.310 12.576 1.00 70.56 77 ASP A C 1
ATOM 585 O O . ASP A 1 77 ? 3.348 -6.730 12.453 1.00 70.56 77 ASP A O 1
ATOM 589 N N . ARG A 1 78 ? 5.187 -6.489 13.710 1.00 57.22 78 ARG A N 1
ATOM 590 C CA . ARG A 1 78 ? 4.673 -7.113 14.936 1.00 57.22 78 ARG A CA 1
ATOM 591 C C . ARG A 1 78 ? 3.722 -6.208 15.719 1.00 57.22 78 ARG A C 1
ATOM 593 O O . ARG A 1 78 ? 2.934 -6.736 16.500 1.00 57.22 78 ARG A O 1
ATOM 600 N N . GLY A 1 79 ? 3.792 -4.890 15.525 1.00 52.72 79 GLY A N 1
ATOM 601 C CA . GLY A 1 79 ? 3.044 -3.902 16.312 1.00 52.72 79 GLY A CA 1
ATOM 602 C C . GLY A 1 79 ? 1.613 -3.606 15.847 1.00 52.72 79 GLY A C 1
ATOM 603 O O . GLY A 1 79 ? 0.877 -2.926 16.559 1.00 52.72 79 GLY A O 1
ATOM 604 N N . SER A 1 80 ? 1.198 -4.081 14.671 1.00 51.56 80 SER A N 1
ATOM 605 C CA . SER A 1 80 ? -0.025 -3.620 14.003 1.00 51.56 80 SER A CA 1
ATOM 606 C C . SER A 1 80 ? -1.174 -4.638 14.022 1.00 51.56 80 SER A C 1
ATOM 608 O O . SER A 1 80 ? -1.006 -5.852 14.165 1.00 51.56 80 SER A O 1
ATOM 610 N N . ASP A 1 81 ? -2.390 -4.116 13.864 1.00 56.09 81 ASP A N 1
ATOM 611 C CA . ASP A 1 81 ? -3.704 -4.772 13.952 1.00 56.09 81 ASP A CA 1
ATOM 612 C C . ASP A 1 81 ? -3.920 -5.970 12.995 1.00 56.09 81 ASP A C 1
ATOM 614 O O . ASP A 1 81 ? -4.939 -6.672 13.039 1.00 56.09 81 ASP A O 1
ATOM 618 N N . PHE A 1 82 ? -2.916 -6.292 12.176 1.00 60.22 82 PHE A N 1
ATOM 619 C CA . PHE A 1 82 ? -2.815 -7.517 11.379 1.00 60.22 82 PHE A CA 1
ATOM 620 C C . PHE A 1 82 ? -2.752 -8.796 12.224 1.00 60.22 82 PHE A C 1
ATOM 622 O O . PHE A 1 82 ? -2.765 -9.904 11.677 1.00 60.22 82 PHE A O 1
ATOM 629 N N . LEU A 1 83 ? -2.623 -8.682 13.547 1.00 59.47 83 LEU A N 1
ATOM 630 C CA . LEU A 1 83 ? -2.720 -9.798 14.489 1.00 59.47 83 LEU A CA 1
ATOM 631 C C . LEU A 1 83 ? -4.151 -10.300 14.710 1.00 59.47 83 LEU A C 1
ATOM 633 O O . LEU A 1 83 ? -4.306 -11.374 15.301 1.00 59.47 83 LEU A O 1
ATOM 637 N N . SER A 1 84 ? -5.172 -9.582 14.226 1.00 73.12 84 SER A N 1
ATOM 638 C CA . SER A 1 84 ? -6.561 -10.019 14.369 1.00 73.12 84 SER A CA 1
ATOM 639 C C . SER A 1 84 ? -6.776 -11.431 13.807 1.00 73.12 84 SER A C 1
ATOM 641 O O . SER A 1 84 ? -6.243 -11.803 12.756 1.00 73.12 84 SER A O 1
ATOM 643 N N . ASN A 1 85 ? -7.587 -12.230 14.506 1.00 82.31 85 ASN A N 1
ATOM 644 C CA . ASN A 1 85 ? -7.959 -13.572 14.045 1.00 82.31 85 ASN A CA 1
ATOM 645 C C . ASN A 1 85 ? -8.621 -13.529 12.663 1.00 82.31 85 ASN A C 1
ATOM 647 O O . ASN A 1 85 ? -8.418 -14.431 11.855 1.00 82.31 85 ASN A O 1
ATOM 651 N N . LEU A 1 86 ? -9.344 -12.446 12.364 1.00 87.12 86 LEU A N 1
ATOM 652 C CA . LEU A 1 86 ? -9.953 -12.235 11.059 1.00 87.12 86 LEU A CA 1
ATOM 653 C C . LEU A 1 86 ? -8.905 -12.151 9.944 1.00 87.12 86 LEU A C 1
ATOM 655 O O . LEU A 1 86 ? -8.996 -12.903 8.979 1.00 87.12 86 LEU A O 1
ATOM 659 N N . PHE A 1 87 ? -7.886 -11.297 10.085 1.00 86.19 87 PHE A N 1
ATOM 660 C CA . PHE A 1 87 ? -6.848 -11.167 9.059 1.00 86.19 87 PHE A CA 1
ATOM 661 C C . PHE A 1 87 ? -6.062 -12.475 8.881 1.00 86.19 87 PHE A C 1
ATOM 663 O O . PHE A 1 87 ? -5.813 -12.903 7.756 1.00 86.19 87 PHE A O 1
ATOM 670 N N . LYS A 1 88 ? -5.759 -13.180 9.982 1.00 86.62 88 LYS A N 1
ATOM 671 C CA . LYS A 1 88 ? -5.143 -14.519 9.930 1.00 86.62 88 LYS A CA 1
ATOM 672 C C . LYS A 1 88 ? -6.003 -15.523 9.156 1.00 86.62 88 LYS A C 1
ATOM 674 O O . LYS A 1 88 ? -5.470 -16.272 8.340 1.00 86.62 88 LYS A O 1
ATOM 679 N N . ASN A 1 89 ? -7.315 -15.527 9.386 1.00 90.81 89 ASN A N 1
ATOM 680 C CA . ASN A 1 89 ? -8.246 -16.413 8.687 1.00 90.81 89 ASN A CA 1
ATOM 681 C C . ASN A 1 89 ? -8.352 -16.074 7.197 1.00 90.81 89 ASN A C 1
ATOM 683 O O . ASN A 1 89 ? -8.391 -16.990 6.381 1.00 90.81 89 ASN A O 1
ATOM 687 N N . VAL A 1 90 ? -8.325 -14.789 6.833 1.00 91.19 90 VAL A N 1
ATOM 688 C CA . VAL A 1 90 ? -8.276 -14.352 5.428 1.00 91.19 90 VAL A CA 1
ATOM 689 C C . VAL A 1 90 ? -6.992 -14.832 4.754 1.00 91.19 90 VAL A C 1
ATOM 691 O O . VAL A 1 90 ? -7.062 -15.443 3.691 1.00 91.19 90 VAL A O 1
ATOM 694 N N . CYS A 1 91 ? -5.828 -14.651 5.386 1.00 90.88 91 CYS A N 1
ATOM 695 C CA . CYS A 1 91 ? -4.571 -15.192 4.866 1.00 90.88 91 CYS A CA 1
ATOM 696 C C . CYS A 1 91 ? -4.635 -16.714 4.697 1.00 90.88 91 CYS A C 1
ATOM 698 O O . CYS A 1 91 ? -4.236 -17.228 3.658 1.00 90.88 91 CYS A O 1
ATOM 700 N N . LYS A 1 92 ? -5.183 -17.440 5.681 1.00 92.19 92 LYS A N 1
ATOM 701 C CA . LYS A 1 92 ? -5.337 -18.900 5.610 1.00 92.19 92 LYS A CA 1
ATOM 702 C C . LYS A 1 92 ? -6.250 -19.326 4.457 1.00 92.19 92 LYS A C 1
ATOM 704 O O . LYS A 1 92 ? -5.900 -20.251 3.730 1.00 92.19 92 LYS A O 1
ATOM 709 N N . LEU A 1 93 ? -7.384 -18.645 4.277 1.00 94.06 93 LEU A N 1
ATOM 710 C CA . LEU A 1 93 ? -8.333 -18.896 3.188 1.00 94.06 93 LEU A CA 1
ATOM 711 C C . LEU A 1 93 ? -7.669 -18.715 1.819 1.00 94.06 93 LEU A C 1
ATOM 713 O O . LEU A 1 93 ? -7.823 -19.555 0.939 1.00 94.06 93 LEU A O 1
ATOM 717 N N . LEU A 1 94 ? -6.887 -17.647 1.671 1.00 93.50 94 LEU A N 1
ATOM 718 C CA . LEU A 1 94 ? -6.180 -17.305 0.437 1.00 93.50 94 LEU A CA 1
ATOM 719 C C . LEU A 1 94 ? -4.832 -18.033 0.283 1.00 93.50 94 LEU A C 1
ATOM 721 O O . LEU A 1 94 ? -4.108 -17.769 -0.669 1.00 93.50 94 LEU A O 1
ATOM 725 N N . ARG A 1 95 ? -4.487 -18.942 1.210 1.00 94.12 95 ARG A N 1
ATOM 726 C CA . ARG A 1 95 ? -3.207 -19.679 1.259 1.00 94.12 95 ARG A CA 1
ATOM 727 C C . ARG A 1 95 ? -1.967 -18.774 1.279 1.00 94.12 95 ARG A C 1
ATOM 729 O O . ARG A 1 95 ? -0.892 -19.167 0.835 1.00 94.12 95 ARG A O 1
ATOM 736 N N . ILE A 1 96 ? -2.106 -17.586 1.855 1.00 92.69 96 ILE A N 1
ATOM 737 C CA . ILE A 1 96 ? -1.035 -16.607 2.018 1.00 92.69 96 ILE A CA 1
ATOM 738 C C . ILE A 1 96 ? -0.217 -16.970 3.252 1.00 92.69 96 ILE A C 1
ATOM 740 O O . ILE A 1 96 ? -0.741 -17.040 4.372 1.00 92.69 96 ILE A O 1
ATOM 744 N N . ARG A 1 97 ? 1.096 -17.132 3.083 1.00 89.62 97 ARG A N 1
ATOM 745 C CA . ARG A 1 97 ? 2.003 -17.331 4.209 1.00 89.62 97 ARG A CA 1
ATOM 746 C C . ARG A 1 97 ? 2.346 -15.991 4.845 1.00 89.62 97 ARG A C 1
ATOM 748 O O . ARG A 1 97 ? 3.146 -15.215 4.325 1.00 89.62 97 ARG A O 1
ATOM 755 N N . LYS A 1 98 ? 1.770 -15.736 6.015 1.00 85.00 98 LYS A N 1
ATOM 756 C CA . LYS A 1 98 ? 2.129 -14.569 6.816 1.00 85.00 98 LYS A CA 1
ATOM 757 C C . LYS A 1 98 ? 3.502 -14.771 7.458 1.00 85.00 98 LYS A C 1
ATOM 759 O O . LYS A 1 98 ? 3.712 -15.733 8.196 1.00 85.00 98 LYS A O 1
ATOM 764 N N . MET A 1 99 ? 4.410 -13.844 7.202 1.00 79.69 99 MET A N 1
ATOM 765 C CA . MET A 1 99 ? 5.690 -13.710 7.878 1.00 79.69 99 MET A CA 1
ATOM 766 C C . MET A 1 99 ? 5.620 -12.504 8.812 1.00 79.69 99 MET A C 1
ATOM 768 O O . MET A 1 99 ? 5.015 -11.481 8.497 1.00 79.69 99 MET A O 1
ATOM 772 N N . GLN A 1 100 ? 6.215 -12.637 9.989 1.00 69.56 100 GLN A N 1
ATOM 773 C CA . GLN A 1 100 ? 6.415 -11.516 10.898 1.00 69.56 100 GLN A CA 1
ATOM 774 C C . GLN A 1 100 ? 7.899 -11.220 10.962 1.00 69.56 100 GLN A C 1
ATOM 776 O O . GLN A 1 100 ? 8.705 -12.152 11.016 1.00 69.56 100 GLN A O 1
ATOM 781 N N . THR A 1 101 ? 8.248 -9.939 10.9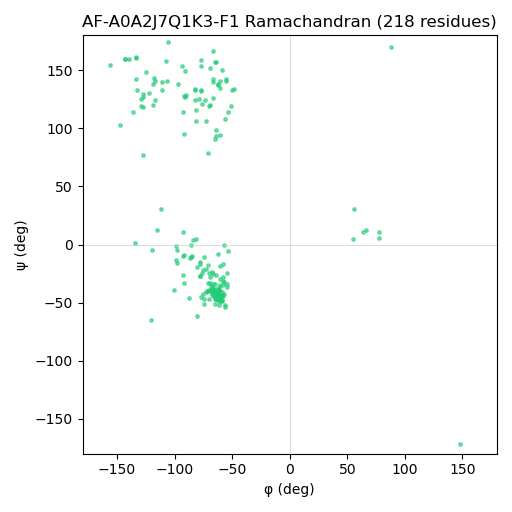89 1.00 60.28 101 THR A N 1
ATOM 782 C CA . THR A 1 101 ? 9.622 -9.497 11.214 1.00 60.28 101 THR A CA 1
ATOM 783 C C . THR A 1 101 ? 10.126 -10.082 12.535 1.00 60.28 101 THR A C 1
ATOM 785 O O . THR A 1 101 ? 9.678 -9.730 13.624 1.00 60.28 101 THR A O 1
ATOM 788 N N . THR A 1 102 ? 11.032 -11.058 12.472 1.00 47.00 102 THR A N 1
ATOM 789 C CA . THR A 1 102 ? 11.772 -11.517 13.651 1.00 47.00 102 THR A CA 1
ATOM 790 C C . THR A 1 102 ? 12.944 -10.577 13.883 1.00 47.00 102 THR A C 1
ATOM 792 O O . THR A 1 102 ? 13.702 -10.334 12.949 1.00 47.00 102 THR A O 1
ATOM 795 N N . ALA A 1 103 ? 13.156 -10.135 15.126 1.00 43.75 103 ALA A N 1
ATOM 796 C CA . ALA A 1 103 ? 14.296 -9.301 15.544 1.00 43.75 103 ALA A CA 1
ATOM 797 C C . ALA A 1 103 ? 15.695 -9.871 15.187 1.00 43.75 103 ALA A C 1
ATOM 799 O O . ALA A 1 103 ? 16.702 -9.212 15.399 1.00 43.75 103 ALA A O 1
ATOM 800 N N . PHE A 1 104 ? 15.764 -11.095 14.656 1.00 34.41 104 PHE A N 1
ATOM 801 C CA . PHE A 1 104 ? 16.983 -11.876 14.467 1.00 34.41 104 PHE A CA 1
ATOM 802 C C . PHE A 1 104 ? 17.602 -11.825 13.055 1.00 34.41 104 PHE A C 1
ATOM 804 O O . PHE A 1 104 ? 18.680 -12.384 12.867 1.00 34.41 104 PHE A O 1
ATOM 811 N N . HIS A 1 105 ? 16.977 -11.171 12.063 1.00 46.50 105 HIS A N 1
ATOM 812 C CA . HIS A 1 105 ? 17.538 -11.022 10.702 1.00 46.50 105 HIS A CA 1
ATOM 813 C C . HIS A 1 105 ? 17.565 -9.552 10.239 1.00 46.50 105 HIS A C 1
ATOM 815 O O . HIS A 1 105 ? 16.722 -9.128 9.446 1.00 46.50 105 HIS A O 1
ATOM 821 N N . PRO A 1 106 ? 18.534 -8.762 10.740 1.00 43.62 106 PRO A N 1
ATOM 822 C CA . PRO A 1 106 ? 18.612 -7.320 10.502 1.00 43.62 106 PRO A CA 1
ATOM 823 C C . PRO A 1 106 ? 18.917 -6.921 9.048 1.00 43.62 106 PRO A C 1
ATOM 825 O O . PRO A 1 106 ? 18.548 -5.822 8.645 1.00 43.62 106 PRO A O 1
ATOM 828 N N . GLU A 1 107 ? 19.539 -7.777 8.230 1.00 44.59 107 GLU A N 1
ATOM 829 C CA . GLU A 1 107 ? 19.920 -7.398 6.857 1.00 44.59 107 GLU A CA 1
ATOM 830 C C . GLU A 1 107 ? 18.731 -7.332 5.886 1.00 44.59 107 GLU A C 1
ATOM 832 O O . GLU A 1 107 ? 18.523 -6.303 5.235 1.00 44.59 107 GLU A O 1
ATOM 837 N N . SER A 1 108 ? 17.907 -8.386 5.814 1.00 44.34 108 SER A N 1
ATOM 838 C CA . SER A 1 108 ? 16.706 -8.394 4.962 1.00 44.34 108 SER A CA 1
ATOM 839 C C . SER A 1 108 ? 15.598 -7.505 5.531 1.00 44.34 108 SER A C 1
ATOM 841 O O . SER A 1 108 ? 14.980 -6.747 4.782 1.00 44.34 108 SER A O 1
ATOM 843 N N . ASN A 1 109 ? 15.393 -7.523 6.855 1.00 54.56 109 ASN A N 1
ATOM 844 C CA . ASN A 1 109 ? 14.406 -6.651 7.493 1.00 54.56 109 ASN A CA 1
ATOM 845 C C . ASN A 1 109 ? 14.809 -5.179 7.381 1.00 54.56 109 ASN A C 1
ATOM 847 O O . ASN A 1 109 ? 13.963 -4.348 7.086 1.00 54.56 109 ASN A O 1
ATOM 851 N N . GLY A 1 110 ? 16.095 -4.842 7.512 1.00 55.84 110 GLY A N 1
ATOM 852 C CA . GLY A 1 110 ? 16.546 -3.452 7.496 1.00 55.84 110 GLY A CA 1
ATOM 853 C C . GLY A 1 110 ? 16.318 -2.747 6.158 1.00 55.84 110 GLY A C 1
ATOM 854 O O . GLY A 1 110 ? 16.033 -1.553 6.127 1.00 55.84 110 GLY A O 1
ATOM 855 N N . SER A 1 111 ? 16.418 -3.447 5.024 1.00 58.72 111 SER A N 1
ATOM 856 C CA . SER A 1 111 ? 16.087 -2.860 3.712 1.00 58.72 111 SER A CA 1
ATOM 857 C C . SER A 1 111 ? 14.598 -2.521 3.596 1.00 58.72 111 SER A C 1
ATOM 859 O O . SER A 1 111 ? 14.219 -1.451 3.114 1.00 58.72 111 SER A O 1
ATOM 861 N N . LEU A 1 112 ? 13.759 -3.415 4.102 1.00 57.53 112 LEU A N 1
ATOM 862 C CA . LEU A 1 112 ? 12.309 -3.336 4.024 1.00 57.53 112 LEU A CA 1
ATOM 863 C C . LEU A 1 112 ? 11.742 -2.330 5.031 1.00 57.53 112 LEU A C 1
ATOM 865 O O . LEU A 1 112 ? 10.974 -1.456 4.646 1.00 57.53 112 LEU A O 1
ATOM 869 N N . GLU A 1 113 ? 12.216 -2.356 6.276 1.00 63.84 113 GLU A N 1
ATOM 870 C CA . GLU A 1 113 ? 11.923 -1.360 7.312 1.00 63.84 113 GLU A CA 1
ATOM 871 C C . GLU A 1 113 ? 12.324 0.047 6.860 1.00 63.84 113 GLU A C 1
ATOM 873 O O . GLU A 1 113 ? 11.556 0.995 7.020 1.00 63.84 113 GLU A O 1
ATOM 878 N N . ARG A 1 114 ? 13.497 0.202 6.228 1.00 65.00 114 ARG A N 1
ATOM 879 C CA . ARG A 1 114 ? 13.904 1.489 5.641 1.00 65.00 114 ARG A CA 1
ATOM 880 C C . ARG A 1 114 ? 12.986 1.904 4.497 1.00 65.00 114 ARG A C 1
ATOM 882 O O . ARG A 1 114 ? 12.610 3.070 4.441 1.00 65.00 114 ARG A O 1
ATOM 889 N N . SER A 1 115 ? 12.607 0.977 3.619 1.00 63.22 115 SER A N 1
ATOM 890 C CA . SER A 1 115 ? 11.714 1.265 2.486 1.00 63.22 115 SER A CA 1
ATOM 891 C C . SER A 1 115 ? 10.333 1.724 2.963 1.00 63.22 115 SER A C 1
ATOM 893 O O . SER A 1 115 ? 9.855 2.769 2.528 1.00 63.22 115 SER A O 1
ATOM 895 N N . HIS A 1 116 ? 9.748 1.023 3.937 1.00 66.75 116 HIS A N 1
ATOM 896 C CA . HIS A 1 116 ? 8.476 1.401 4.553 1.00 66.75 116 HIS A CA 1
ATOM 897 C C . HIS A 1 116 ? 8.564 2.708 5.332 1.00 66.75 116 HIS A C 1
ATOM 899 O O . HIS A 1 116 ? 7.670 3.543 5.228 1.00 66.75 116 HIS A O 1
ATOM 905 N N . ARG A 1 117 ? 9.652 2.938 6.074 1.00 67.19 117 ARG A N 1
ATOM 906 C CA . ARG A 1 117 ? 9.858 4.202 6.787 1.00 67.19 117 ARG A CA 1
ATOM 907 C C . ARG A 1 117 ? 9.920 5.384 5.823 1.00 67.19 117 ARG A C 1
ATOM 909 O O . ARG A 1 117 ? 9.271 6.395 6.084 1.00 67.19 117 ARG A O 1
ATOM 916 N N . VAL A 1 118 ? 10.662 5.244 4.724 1.00 68.44 118 VAL A N 1
ATOM 917 C CA . VAL A 1 118 ? 10.759 6.266 3.672 1.00 68.44 118 VAL A CA 1
ATOM 918 C C . VAL A 1 118 ? 9.400 6.485 3.012 1.00 68.44 118 VAL A C 1
ATOM 920 O O . VAL A 1 118 ? 8.996 7.631 2.846 1.00 68.44 118 VAL A O 1
ATOM 923 N N . LEU A 1 119 ? 8.655 5.419 2.704 1.00 68.69 119 LEU A N 1
ATOM 924 C CA . LEU A 1 119 ? 7.298 5.525 2.167 1.00 68.69 119 LEU A CA 1
ATOM 925 C C . LEU A 1 119 ? 6.358 6.257 3.130 1.00 68.69 119 LEU A C 1
ATOM 927 O O . LEU A 1 119 ? 5.626 7.156 2.730 1.00 68.69 119 LEU A O 1
ATOM 931 N N . ALA A 1 120 ? 6.382 5.893 4.408 1.00 71.94 120 ALA A N 1
ATOM 932 C CA . ALA A 1 120 ? 5.539 6.508 5.417 1.00 71.94 120 ALA A CA 1
ATOM 933 C C . ALA A 1 120 ? 5.886 7.993 5.606 1.00 71.94 120 ALA A C 1
ATOM 935 O O . ALA A 1 120 ? 4.994 8.815 5.792 1.00 71.94 120 ALA A O 1
ATOM 936 N N . GLU A 1 121 ? 7.169 8.354 5.553 1.00 74.62 121 GLU A N 1
ATOM 937 C CA . GLU A 1 121 ? 7.625 9.745 5.604 1.00 74.62 121 GLU A CA 1
ATOM 938 C C . GLU A 1 121 ? 7.214 10.530 4.356 1.00 74.62 121 GLU A C 1
ATOM 940 O O . GLU A 1 121 ? 6.685 11.634 4.483 1.00 74.62 121 GLU A O 1
ATOM 945 N N . TYR A 1 122 ? 7.358 9.922 3.178 1.00 73.62 122 TYR A N 1
ATOM 946 C CA . TYR A 1 122 ? 6.892 10.468 1.910 1.00 73.62 122 TYR A CA 1
ATOM 947 C C . TYR A 1 122 ? 5.389 10.761 1.969 1.00 73.62 122 TYR A C 1
ATOM 949 O O . TYR A 1 122 ? 4.988 11.906 1.793 1.00 73.62 122 TYR A O 1
ATOM 957 N N . LEU A 1 123 ? 4.557 9.782 2.338 1.00 72.06 123 LEU A N 1
ATOM 958 C CA . LEU A 1 123 ? 3.105 9.957 2.448 1.00 72.06 123 LEU A CA 1
ATOM 959 C C . LEU A 1 123 ? 2.716 11.006 3.502 1.00 72.06 123 LEU A C 1
ATOM 961 O O . LEU A 1 123 ? 1.844 11.836 3.246 1.00 72.06 123 LEU A O 1
ATOM 965 N N . ARG A 1 124 ? 3.395 11.041 4.658 1.00 73.25 124 ARG A N 1
ATOM 966 C CA . ARG A 1 124 ? 3.173 12.077 5.684 1.00 73.25 124 ARG A CA 1
ATOM 967 C C . ARG A 1 124 ? 3.450 13.489 5.169 1.00 73.25 124 ARG A C 1
ATOM 969 O O . ARG A 1 124 ? 2.745 14.415 5.566 1.00 73.25 124 ARG A O 1
ATOM 976 N N . HIS A 1 125 ? 4.435 13.665 4.286 1.00 73.12 125 HIS A N 1
ATOM 977 C CA . HIS A 1 125 ? 4.737 14.975 3.711 1.00 73.12 125 HIS A CA 1
ATOM 978 C C . HIS A 1 125 ? 3.557 15.521 2.891 1.00 73.12 125 HIS A C 1
ATOM 980 O O . HIS A 1 125 ? 3.177 16.679 3.075 1.00 73.12 125 HIS A O 1
ATOM 986 N N . TYR A 1 126 ? 2.931 14.688 2.051 1.00 65.56 126 TYR A N 1
ATOM 987 C CA . TYR A 1 126 ? 1.803 15.101 1.201 1.00 65.56 126 TYR A CA 1
ATOM 988 C C . TYR A 1 126 ? 0.527 15.398 1.994 1.00 65.56 126 TYR A C 1
ATOM 990 O O . TYR A 1 126 ? -0.204 16.318 1.646 1.00 65.56 126 TYR A O 1
ATOM 998 N N . VAL A 1 127 ? 0.296 14.688 3.100 1.00 66.19 127 VAL A N 1
ATOM 999 C CA . VAL A 1 127 ? -0.886 14.886 3.959 1.00 66.19 127 VAL A CA 1
ATOM 1000 C C . VAL A 1 127 ? -0.812 16.186 4.783 1.00 66.19 127 VAL A C 1
ATOM 1002 O O . VAL A 1 127 ? -1.833 16.701 5.225 1.00 66.19 127 VAL A O 1
ATOM 1005 N N . SER A 1 128 ? 0.382 16.754 4.987 1.00 61.16 128 SER A N 1
ATOM 1006 C CA . SER A 1 128 ? 0.570 17.895 5.901 1.00 61.16 128 SER A CA 1
ATOM 1007 C C . SER A 1 128 ? 0.209 19.278 5.338 1.00 61.16 128 SER A C 1
ATOM 1009 O O . SER A 1 128 ? 0.007 20.199 6.128 1.00 61.16 128 SER A O 1
ATOM 1011 N N . LYS A 1 129 ? 0.136 19.448 4.008 1.00 57.72 129 LYS A N 1
ATOM 1012 C CA . LYS A 1 129 ? 0.017 20.777 3.369 1.00 57.72 129 LYS A CA 1
ATOM 1013 C C . LYS A 1 129 ? -1.417 21.242 3.113 1.00 57.72 129 LYS A C 1
ATOM 1015 O O . LYS A 1 129 ? -1.664 22.437 3.218 1.00 57.72 129 LYS A O 1
ATOM 1020 N N . ASP A 1 130 ? -2.340 20.332 2.815 1.00 55.91 130 ASP A N 1
ATOM 1021 C CA . ASP A 1 130 ? -3.748 20.666 2.591 1.00 55.91 130 ASP A CA 1
ATOM 1022 C C . ASP A 1 130 ? -4.622 19.494 3.064 1.00 55.91 130 ASP A C 1
ATOM 1024 O O . ASP A 1 130 ? -4.658 18.422 2.463 1.00 55.91 130 ASP A O 1
ATOM 1028 N N . GLN A 1 131 ? -5.226 19.652 4.243 1.00 61.28 131 GLN A N 1
ATOM 1029 C CA . GLN A 1 131 ? -5.760 18.536 5.042 1.00 61.28 131 GLN A CA 1
ATOM 1030 C C . GLN A 1 131 ? -7.106 18.009 4.529 1.00 61.28 131 GLN A C 1
ATOM 1032 O O . GLN A 1 131 ? -7.523 16.917 4.911 1.00 61.28 131 GLN A O 1
ATOM 1037 N N . ARG A 1 132 ? -7.779 18.770 3.660 1.00 61.00 132 ARG A N 1
ATOM 1038 C CA . ARG A 1 132 ? -9.134 18.453 3.193 1.00 61.00 132 ARG A CA 1
ATOM 1039 C C . ARG A 1 132 ? -9.166 17.262 2.233 1.00 61.00 132 ARG A C 1
ATOM 1041 O O . ARG A 1 132 ? -9.988 16.369 2.407 1.00 61.00 132 ARG A O 1
ATOM 1048 N N . ASN A 1 133 ? -8.179 17.172 1.336 1.00 66.88 133 ASN A N 1
ATOM 1049 C CA . ASN A 1 133 ? -8.111 16.144 0.285 1.00 66.88 133 ASN A CA 1
ATOM 1050 C C . ASN A 1 133 ? -6.964 15.143 0.504 1.00 66.88 133 ASN A C 1
ATOM 1052 O O . ASN A 1 133 ? -6.382 14.632 -0.456 1.00 66.88 133 ASN A O 1
ATOM 1056 N N . SER A 1 134 ? -6.594 14.878 1.762 1.00 73.06 134 SER A N 1
ATOM 1057 C CA . SER A 1 134 ? -5.429 14.047 2.103 1.00 73.06 134 SER A CA 1
ATOM 1058 C C . SER A 1 134 ? -5.454 12.664 1.439 1.00 73.06 134 SER A C 1
ATOM 1060 O O . SER A 1 134 ? -4.408 12.176 1.012 1.00 73.06 134 SER A O 1
ATOM 1062 N N . ASP A 1 135 ? -6.637 12.075 1.263 1.00 80.88 135 ASP A N 1
ATOM 1063 C CA . ASP A 1 135 ? -6.829 10.793 0.581 1.00 80.88 135 ASP A CA 1
ATOM 1064 C C . ASP A 1 135 ? -6.439 10.839 -0.902 1.00 80.88 135 ASP A C 1
ATOM 1066 O O . ASP A 1 135 ? -5.711 9.970 -1.386 1.00 80.88 135 ASP A O 1
ATOM 1070 N N . GLU A 1 136 ? -6.880 11.869 -1.627 1.00 81.56 136 GLU A N 1
ATOM 1071 C CA . GLU A 1 136 ? -6.542 12.055 -3.041 1.00 81.56 136 GLU A CA 1
ATOM 1072 C C . GLU A 1 136 ? -5.047 12.321 -3.208 1.00 81.56 136 GLU A C 1
ATOM 1074 O O . GLU A 1 136 ? -4.405 11.754 -4.092 1.00 81.56 136 GLU A O 1
ATOM 1079 N N . PHE A 1 137 ? -4.457 13.123 -2.317 1.00 79.38 137 PHE A N 1
ATOM 1080 C CA . PHE A 1 137 ? -3.017 13.367 -2.324 1.00 79.38 137 PHE A CA 1
ATOM 1081 C C . PHE A 1 137 ? -2.211 12.090 -2.105 1.00 79.38 137 PHE A C 1
ATOM 1083 O O . PHE A 1 137 ? -1.189 11.906 -2.763 1.00 79.38 137 PHE A O 1
ATOM 1090 N N . VAL A 1 138 ? -2.667 11.189 -1.232 1.00 82.19 138 VAL A N 1
ATOM 1091 C CA . VAL A 1 138 ? -2.033 9.880 -1.029 1.00 82.19 138 VAL A CA 1
ATOM 1092 C C . VAL A 1 138 ? -2.072 9.053 -2.312 1.00 82.19 138 VAL A C 1
ATOM 1094 O O . VAL A 1 138 ? -1.048 8.492 -2.705 1.00 82.19 138 VAL A O 1
ATOM 1097 N N . LEU A 1 139 ? -3.217 9.003 -2.993 1.00 84.31 139 LEU A N 1
ATOM 1098 C CA . LEU A 1 139 ? -3.352 8.269 -4.254 1.00 84.31 139 LEU A CA 1
ATOM 1099 C C . LEU A 1 139 ? -2.475 8.875 -5.363 1.00 84.31 139 LEU A C 1
ATOM 1101 O O . LEU A 1 139 ? -1.767 8.139 -6.054 1.00 84.31 139 LEU A O 1
ATOM 1105 N N . ASN A 1 140 ? -2.444 10.204 -5.473 1.00 81.31 140 ASN A N 1
ATOM 1106 C CA . ASN A 1 140 ? -1.583 10.928 -6.411 1.00 81.31 140 ASN A CA 1
ATOM 1107 C C . ASN A 1 140 ? -0.097 10.669 -6.128 1.00 81.31 140 ASN A C 1
ATOM 1109 O O . ASN A 1 140 ? 0.674 10.388 -7.044 1.00 81.31 140 ASN A O 1
ATOM 1113 N N . ALA A 1 141 ? 0.308 10.705 -4.858 1.00 80.00 141 ALA A N 1
ATOM 1114 C CA . ALA A 1 141 ? 1.680 10.443 -4.440 1.00 80.00 141 ALA A CA 1
ATOM 1115 C C . ALA A 1 141 ? 2.112 9.006 -4.781 1.00 80.00 141 ALA A C 1
ATOM 1117 O O . ALA A 1 141 ? 3.222 8.795 -5.268 1.00 80.00 141 ALA A O 1
ATOM 1118 N N . VAL A 1 142 ? 1.233 8.016 -4.595 1.00 84.06 142 VAL A N 1
ATOM 1119 C CA . VAL A 1 142 ? 1.500 6.625 -5.002 1.00 84.06 142 VAL A CA 1
ATOM 1120 C C . VAL A 1 142 ? 1.632 6.490 -6.515 1.00 84.06 142 VAL A C 1
ATOM 1122 O O . VAL A 1 142 ? 2.532 5.796 -6.986 1.00 84.06 142 VAL A O 1
ATOM 1125 N N . TYR A 1 143 ? 0.775 7.160 -7.287 1.00 84.19 143 TYR A N 1
ATOM 1126 C CA . TYR A 1 143 ? 0.884 7.152 -8.745 1.00 84.19 143 TYR A CA 1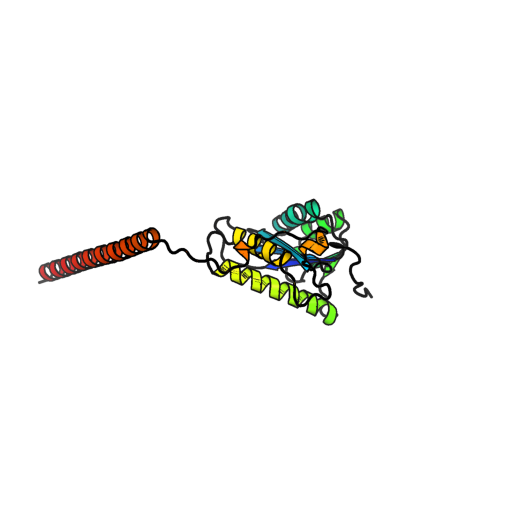
ATOM 1127 C C . TYR A 1 143 ? 2.226 7.731 -9.212 1.00 84.19 143 TYR A C 1
ATOM 1129 O O . TYR A 1 143 ? 2.932 7.097 -9.999 1.00 84.19 143 TYR A O 1
ATOM 1137 N N . VAL A 1 144 ? 2.621 8.888 -8.673 1.00 80.94 144 VAL A N 1
ATOM 1138 C CA . VAL A 1 144 ? 3.916 9.518 -8.972 1.00 80.94 144 VAL A CA 1
ATOM 1139 C C . VAL A 1 144 ? 5.071 8.605 -8.570 1.00 80.94 144 VAL A C 1
ATOM 1141 O O . VAL A 1 144 ? 5.992 8.413 -9.359 1.00 80.94 144 VAL A O 1
ATOM 1144 N N . TYR A 1 145 ? 5.020 7.988 -7.388 1.00 82.00 145 TYR A N 1
ATOM 1145 C CA . TYR A 1 145 ? 6.036 7.029 -6.955 1.00 82.00 145 TYR A CA 1
ATOM 1146 C C . TYR A 1 145 ? 6.184 5.876 -7.958 1.00 82.00 145 TYR A C 1
ATOM 1148 O O . TYR A 1 145 ? 7.285 5.615 -8.433 1.00 82.00 145 TYR A O 1
ATOM 1156 N N . ASN A 1 146 ? 5.076 5.228 -8.329 1.00 85.25 146 ASN A N 1
ATOM 1157 C CA . ASN A 1 146 ? 5.099 4.061 -9.211 1.00 85.25 146 ASN A CA 1
ATOM 1158 C C . ASN A 1 146 ? 5.550 4.394 -10.640 1.00 85.25 146 ASN A C 1
ATOM 1160 O O . ASN A 1 146 ? 6.065 3.516 -11.327 1.00 85.25 146 ASN A O 1
ATOM 1164 N N . THR A 1 147 ? 5.372 5.636 -11.090 1.00 81.75 147 THR A N 1
ATOM 1165 C CA . THR A 1 147 ? 5.744 6.096 -12.439 1.00 81.75 147 THR A CA 1
ATOM 1166 C C . THR A 1 147 ? 7.087 6.827 -12.488 1.00 81.75 147 THR A C 1
ATOM 1168 O O . THR A 1 147 ? 7.548 7.193 -13.567 1.00 81.75 147 THR A O 1
ATOM 1171 N N . THR A 1 148 ? 7.761 7.001 -11.348 1.00 77.75 148 THR A N 1
ATOM 1172 C CA . THR A 1 148 ? 9.081 7.639 -11.276 1.00 77.75 148 THR A CA 1
ATOM 1173 C C . THR A 1 148 ? 10.191 6.593 -11.256 1.00 77.75 148 THR A C 1
ATOM 1175 O O . THR A 1 148 ? 10.125 5.582 -10.558 1.00 77.75 148 THR A O 1
ATOM 1178 N N . THR A 1 149 ? 11.270 6.840 -11.998 1.00 71.00 149 THR A N 1
ATOM 1179 C CA . THR A 1 149 ? 12.454 5.974 -11.976 1.00 71.00 149 THR A CA 1
ATOM 1180 C C . THR A 1 149 ? 13.173 6.094 -10.636 1.00 71.00 149 THR A C 1
ATOM 1182 O O . THR A 1 149 ? 13.656 7.170 -10.274 1.00 71.00 149 THR A O 1
ATOM 1185 N N . HIS A 1 150 ? 13.308 4.989 -9.906 1.00 67.31 150 HIS A N 1
ATOM 1186 C CA . HIS A 1 150 ? 14.076 4.982 -8.665 1.00 67.31 150 HIS A CA 1
ATOM 1187 C C . HIS A 1 150 ? 15.571 4.861 -8.958 1.00 67.31 150 HIS A C 1
ATOM 1189 O O . HIS A 1 150 ? 16.052 3.827 -9.413 1.00 67.31 150 HIS A O 1
ATOM 1195 N N . THR A 1 151 ? 16.332 5.901 -8.614 1.00 51.97 151 THR A N 1
ATOM 1196 C CA . THR A 1 151 ? 17.797 5.963 -8.788 1.00 51.97 151 THR A CA 1
ATOM 1197 C C . THR A 1 151 ? 18.559 4.876 -8.024 1.00 51.97 151 THR A C 1
ATOM 1199 O O . THR A 1 151 ? 19.710 4.590 -8.342 1.00 51.97 151 THR A O 1
ATOM 1202 N N . ARG A 1 152 ? 17.924 4.259 -7.019 1.00 49.69 152 ARG A N 1
ATOM 1203 C CA . ARG A 1 152 ? 18.489 3.183 -6.192 1.00 49.69 152 ARG A CA 1
ATOM 1204 C C . ARG A 1 1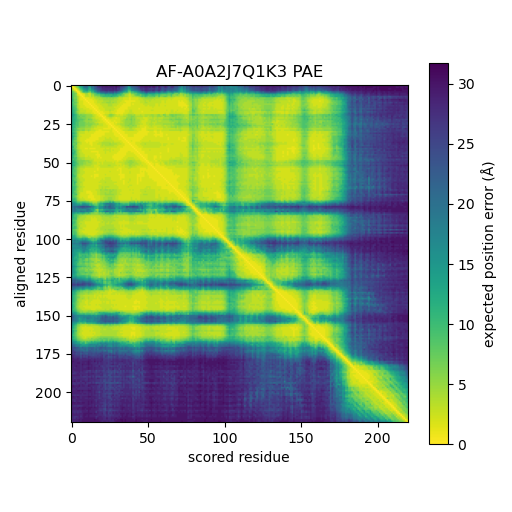52 ? 18.197 1.767 -6.691 1.00 49.69 152 ARG A C 1
ATOM 1206 O O . ARG A 1 152 ? 18.768 0.827 -6.141 1.00 49.69 152 ARG A O 1
ATOM 1213 N N . THR A 1 153 ? 17.329 1.590 -7.684 1.00 50.81 153 THR A N 1
ATOM 1214 C CA . THR A 1 153 ? 17.008 0.259 -8.211 1.00 50.81 153 THR A CA 1
ATOM 1215 C C . THR A 1 153 ? 17.964 -0.065 -9.355 1.00 50.81 153 THR A C 1
ATOM 1217 O O . THR A 1 153 ? 18.112 0.720 -10.289 1.00 50.81 153 THR A O 1
ATOM 1220 N N . ALA A 1 154 ? 18.610 -1.233 -9.305 1.00 52.16 154 ALA A N 1
ATOM 1221 C CA . ALA A 1 154 ? 19.604 -1.664 -10.297 1.00 52.16 154 ALA A CA 1
ATOM 1222 C C . ALA A 1 154 ? 19.069 -1.716 -11.745 1.00 52.16 154 ALA A C 1
ATOM 1224 O O . ALA A 1 154 ? 19.846 -1.754 -12.695 1.00 52.16 154 ALA A O 1
ATOM 1225 N N . THR A 1 155 ? 17.747 -1.717 -11.919 1.00 58.66 155 THR A N 1
ATOM 1226 C CA . THR A 1 155 ? 17.067 -2.031 -13.173 1.00 58.66 155 THR A CA 1
ATOM 1227 C C . THR A 1 155 ? 16.761 -0.819 -14.060 1.00 58.66 155 THR A C 1
ATOM 1229 O O . THR A 1 155 ? 16.379 -1.022 -15.204 1.00 58.66 155 THR A O 1
ATOM 1232 N N . LYS A 1 156 ? 16.932 0.432 -13.592 1.00 71.06 156 LYS A N 1
ATOM 1233 C CA . LYS A 1 156 ? 16.555 1.681 -14.311 1.00 71.06 156 LYS A CA 1
ATOM 1234 C C . LYS A 1 156 ? 15.083 1.771 -14.774 1.00 71.06 156 LYS A C 1
ATOM 1236 O O . LYS A 1 156 ? 14.726 2.749 -15.425 1.00 71.06 156 LYS A O 1
ATOM 1241 N N . PHE A 1 157 ? 14.243 0.799 -14.420 1.00 78.75 157 PHE A N 1
ATOM 1242 C CA . PHE A 1 157 ? 12.812 0.775 -14.718 1.00 78.75 157 PHE A CA 1
ATOM 1243 C C . PHE A 1 157 ? 11.998 1.359 -13.560 1.00 78.75 157 PHE A C 1
ATOM 1245 O O . PHE A 1 157 ? 12.421 1.333 -12.398 1.00 78.75 157 PHE A O 1
ATOM 1252 N N . THR A 1 158 ? 10.820 1.886 -13.878 1.00 83.50 158 THR A N 1
ATOM 1253 C CA . THR A 1 158 ? 9.828 2.319 -12.887 1.00 83.50 158 THR A CA 1
ATOM 1254 C C . THR A 1 158 ? 9.098 1.105 -12.299 1.00 83.50 158 THR A C 1
ATOM 1256 O O . THR A 1 158 ? 8.967 0.080 -12.976 1.00 83.50 158 THR A O 1
ATOM 1259 N N . PRO A 1 159 ? 8.577 1.185 -11.062 1.00 86.62 159 PRO A N 1
ATOM 1260 C CA . PRO A 1 159 ? 7.738 0.118 -10.523 1.00 86.62 159 PRO A CA 1
ATOM 1261 C C . PRO A 1 159 ? 6.544 -0.228 -11.419 1.00 86.62 159 PRO A C 1
ATOM 1263 O O . PRO A 1 159 ? 6.190 -1.397 -11.554 1.00 86.62 159 PRO A O 1
ATOM 1266 N N . PHE A 1 160 ? 5.942 0.776 -12.060 1.00 88.12 160 PHE A N 1
ATOM 1267 C CA . PHE A 1 160 ? 4.841 0.598 -13.000 1.00 88.12 160 PHE A CA 1
ATOM 1268 C C . PHE A 1 160 ? 5.262 -0.245 -14.209 1.00 88.12 160 PHE A C 1
ATOM 1270 O O . PHE A 1 160 ? 4.582 -1.212 -14.542 1.00 88.12 160 PHE A O 1
ATOM 1277 N N . GLU A 1 161 ? 6.403 0.069 -14.827 1.00 88.38 161 GLU A N 1
ATOM 1278 C CA . GLU A 1 161 ? 6.941 -0.696 -15.961 1.00 88.38 161 GLU A CA 1
ATOM 1279 C C . GLU A 1 161 ? 7.188 -2.160 -15.594 1.00 88.38 161 GLU A C 1
ATOM 1281 O O . GLU A 1 161 ? 6.882 -3.055 -16.379 1.00 88.38 161 GLU A O 1
ATOM 1286 N N . LEU A 1 162 ? 7.706 -2.412 -14.390 1.00 88.44 162 LEU A N 1
ATOM 1287 C CA . LEU A 1 162 ? 7.999 -3.763 -13.911 1.00 88.44 162 LEU A CA 1
ATOM 1288 C C . LEU A 1 162 ? 6.737 -4.595 -13.644 1.00 88.44 162 LEU A C 1
ATOM 1290 O O . LEU A 1 162 ? 6.793 -5.819 -13.736 1.00 88.44 162 LEU A O 1
ATOM 1294 N N . VAL A 1 163 ? 5.616 -3.953 -13.309 1.00 90.75 163 VAL A N 1
ATOM 1295 C CA . VAL A 1 163 ? 4.336 -4.631 -13.053 1.00 90.75 163 VAL A CA 1
ATOM 1296 C C . VAL A 1 163 ? 3.526 -4.818 -14.331 1.00 90.75 163 VAL A C 1
ATOM 1298 O O . VAL A 1 163 ? 2.989 -5.899 -14.561 1.00 90.75 163 VAL A O 1
ATOM 1301 N N . TYR A 1 164 ? 3.417 -3.776 -15.152 1.00 89.38 164 TYR A N 1
ATOM 1302 C CA . TYR A 1 164 ? 2.502 -3.760 -16.294 1.00 89.38 164 TYR A CA 1
ATOM 1303 C C . TYR A 1 164 ? 3.177 -4.076 -17.632 1.00 89.38 164 TYR A C 1
ATOM 1305 O O . TYR A 1 164 ? 2.488 -4.346 -18.611 1.00 89.38 164 TYR A O 1
ATOM 1313 N N . GLY A 1 165 ? 4.511 -4.057 -17.698 1.00 88.75 165 GLY A N 1
ATOM 1314 C CA . GLY A 1 165 ? 5.266 -4.369 -18.914 1.00 88.75 165 GLY A CA 1
ATOM 1315 C C . GLY A 1 165 ? 5.298 -3.246 -19.956 1.00 88.75 165 GLY A C 1
ATOM 1316 O O . GLY A 1 165 ? 5.830 -3.445 -21.045 1.00 88.75 165 GLY A O 1
ATOM 1317 N N . PHE A 1 166 ? 4.761 -2.064 -19.642 1.00 86.94 166 PHE A N 1
ATOM 1318 C CA . PHE A 1 166 ? 4.817 -0.878 -20.497 1.00 86.94 166 PHE A CA 1
ATOM 1319 C C . PHE A 1 166 ? 5.079 0.387 -19.677 1.00 86.94 166 PHE A C 1
ATOM 1321 O O . PHE A 1 166 ? 4.863 0.424 -18.465 1.00 86.94 166 PHE A O 1
ATOM 1328 N N . LYS A 1 167 ? 5.560 1.437 -20.347 1.00 83.31 167 LYS A N 1
ATOM 1329 C CA . LYS A 1 167 ? 5.832 2.727 -19.708 1.00 83.31 167 LYS A CA 1
ATOM 1330 C C . LYS A 1 167 ? 4.537 3.489 -19.487 1.00 83.31 167 LYS A C 1
ATOM 1332 O O . LYS A 1 167 ? 3.748 3.628 -20.416 1.00 83.31 167 LYS A O 1
ATOM 1337 N N . SER A 1 168 ? 4.348 4.034 -18.291 1.00 79.94 168 SER A N 1
ATOM 1338 C CA . SER A 1 168 ? 3.296 5.027 -18.092 1.00 79.94 168 SER A CA 1
ATOM 1339 C C . SER A 1 168 ? 3.701 6.313 -18.803 1.00 79.94 168 SER A C 1
ATOM 1341 O O . SER A 1 168 ? 4.728 6.906 -18.470 1.00 79.94 168 SER A O 1
ATOM 1343 N N . GLU A 1 169 ? 2.903 6.760 -19.767 1.00 72.81 169 GLU A N 1
ATOM 1344 C CA . GLU A 1 169 ? 3.090 8.076 -20.368 1.00 72.81 169 GLU A CA 1
ATOM 1345 C C . GLU A 1 169 ? 2.654 9.134 -19.357 1.00 72.81 169 GLU A C 1
ATOM 1347 O O . GLU A 1 169 ? 1.470 9.305 -19.073 1.00 72.81 169 GLU A O 1
ATOM 1352 N N . VAL A 1 170 ? 3.626 9.821 -18.760 1.00 65.00 170 VAL A N 1
ATOM 1353 C CA . VAL A 1 170 ? 3.366 11.010 -17.950 1.00 65.00 170 VAL A CA 1
ATOM 1354 C C . VAL A 1 170 ? 3.501 12.205 -18.895 1.00 65.00 170 VAL A C 1
ATOM 1356 O O . VAL A 1 170 ? 4.599 12.419 -19.416 1.00 65.00 170 VAL A O 1
ATOM 1359 N N . PRO A 1 171 ? 2.419 12.953 -19.187 1.00 59.25 171 PRO A N 1
ATOM 1360 C CA . PRO A 1 171 ? 2.488 14.104 -20.077 1.00 59.25 171 PRO A CA 1
ATOM 1361 C C . PRO A 1 171 ? 3.619 15.052 -19.675 1.00 59.25 171 PRO A C 1
ATOM 1363 O O . PRO A 1 171 ? 3.741 15.420 -18.507 1.00 59.25 171 PRO A O 1
ATOM 1366 N N . PHE A 1 172 ? 4.419 15.482 -20.651 1.00 50.53 172 PHE A N 1
ATOM 1367 C CA . PHE A 1 172 ? 5.579 16.360 -20.448 1.00 50.53 172 PHE A CA 1
ATOM 1368 C C . PHE A 1 172 ? 5.244 17.670 -19.697 1.00 50.53 172 PHE A C 1
ATOM 1370 O O . PHE A 1 172 ? 6.087 18.256 -19.017 1.00 50.53 172 PHE A O 1
ATOM 1377 N N . THR A 1 173 ? 3.989 18.117 -19.757 1.00 54.22 173 THR A N 1
ATOM 1378 C CA . THR A 1 173 ? 3.474 19.273 -19.007 1.00 54.22 173 THR A CA 1
ATOM 1379 C C . THR A 1 173 ? 3.502 19.085 -17.488 1.00 54.22 173 THR A C 1
ATOM 1381 O O . THR A 1 173 ? 3.605 20.071 -16.765 1.00 54.22 173 THR A O 1
ATOM 1384 N N . LEU A 1 174 ? 3.453 17.845 -16.992 1.00 55.09 174 LEU A N 1
ATOM 1385 C CA . LEU A 1 174 ? 3.467 17.519 -15.561 1.00 55.09 174 LEU A CA 1
ATOM 1386 C C . LEU A 1 174 ? 4.885 17.396 -14.979 1.00 55.09 174 LEU A C 1
ATOM 1388 O O . LEU A 1 174 ? 5.043 17.341 -13.762 1.00 55.09 174 LEU A O 1
ATOM 1392 N N . THR A 1 175 ? 5.919 17.353 -15.826 1.00 49.00 175 THR A N 1
ATOM 1393 C CA . THR A 1 175 ? 7.334 17.302 -15.410 1.00 49.00 175 THR A CA 1
ATOM 1394 C C . THR A 1 175 ? 7.956 18.674 -15.147 1.00 49.00 175 THR A C 1
ATOM 1396 O O . THR A 1 175 ? 9.047 18.752 -14.583 1.00 49.00 175 THR A O 1
ATOM 1399 N N . HIS A 1 176 ? 7.274 19.756 -15.524 1.00 46.09 176 HIS A N 1
ATOM 1400 C CA . HIS A 1 176 ? 7.685 21.116 -15.190 1.00 46.09 176 HIS A CA 1
ATOM 1401 C C . HIS A 1 176 ? 7.058 21.565 -13.871 1.00 46.09 176 HIS A C 1
ATOM 1403 O O . HIS A 1 176 ? 5.946 21.167 -13.526 1.00 46.09 176 HIS A O 1
ATOM 1409 N N . SER A 1 177 ? 7.767 22.425 -13.133 1.00 46.78 177 SER A N 1
ATOM 1410 C CA . SER A 1 177 ? 7.183 23.170 -12.017 1.00 46.78 177 SER A CA 1
ATOM 1411 C C . SER A 1 177 ? 5.874 23.796 -12.501 1.00 46.78 177 SER A C 1
ATOM 1413 O O . SER A 1 177 ? 5.889 24.381 -13.588 1.00 46.78 177 SER A O 1
ATOM 1415 N N . PRO A 1 178 ? 4.762 23.703 -11.745 1.00 47.16 178 PRO A N 1
ATOM 1416 C CA . PRO A 1 178 ? 3.541 24.386 -12.134 1.00 47.16 178 PRO A CA 1
ATOM 1417 C C . PRO A 1 178 ? 3.902 25.853 -12.337 1.00 47.16 178 PRO A C 1
ATOM 1419 O O . PRO A 1 178 ? 4.317 26.533 -11.396 1.00 47.16 178 PRO A O 1
ATOM 1422 N N . SER A 1 179 ? 3.807 26.341 -13.574 1.00 45.56 179 SER A N 1
ATOM 1423 C CA . SER A 1 179 ? 3.754 27.773 -13.791 1.00 45.56 179 SER A CA 1
ATOM 1424 C C . SER A 1 179 ? 2.461 28.191 -13.118 1.00 45.56 179 SER A C 1
ATOM 1426 O O . SER A 1 179 ? 1.382 27.962 -13.664 1.00 45.56 179 SER A O 1
ATOM 1428 N N . ILE A 1 180 ? 2.552 28.707 -11.893 1.00 44.84 180 ILE A N 1
ATOM 1429 C CA . ILE A 1 180 ? 1.434 29.395 -11.269 1.00 44.84 180 ILE A CA 1
ATOM 1430 C C . ILE A 1 180 ? 1.172 30.570 -12.209 1.00 44.84 180 ILE A C 1
ATOM 1432 O O . ILE A 1 180 ? 1.846 31.595 -12.133 1.00 44.84 180 ILE A O 1
ATOM 1436 N N . GLN A 1 181 ? 0.252 30.412 -13.160 1.00 47.16 181 GLN A N 1
ATOM 1437 C CA . GLN A 1 181 ? -0.359 31.554 -13.814 1.00 47.16 181 GLN A CA 1
ATOM 1438 C C . GLN A 1 181 ? -1.259 32.167 -12.752 1.00 47.16 181 GLN A C 1
ATOM 1440 O O . GLN A 1 181 ? -2.451 31.895 -12.695 1.00 47.16 181 GLN A O 1
ATOM 1445 N N . TYR A 1 182 ? -0.638 32.920 -11.847 1.00 44.25 182 TYR A N 1
ATOM 1446 C CA . TYR A 1 182 ? -1.323 33.790 -10.914 1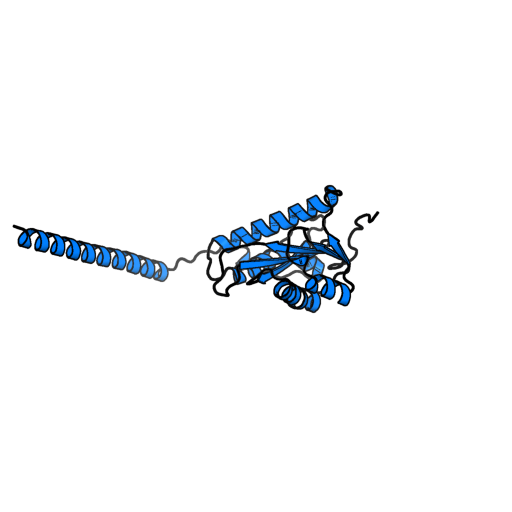.00 44.25 182 TYR A CA 1
ATOM 1447 C C . TYR A 1 182 ? -2.003 34.830 -11.798 1.00 44.25 182 TYR A C 1
ATOM 1449 O O . TYR A 1 182 ? -1.352 35.750 -12.303 1.00 44.25 182 TYR A O 1
ATOM 1457 N N . ASN A 1 183 ? -3.262 34.579 -12.149 1.00 54.41 183 ASN A N 1
ATOM 1458 C CA . ASN A 1 183 ? -3.942 35.428 -13.105 1.00 54.41 183 ASN A CA 1
ATOM 1459 C C . ASN A 1 183 ? -4.358 36.728 -12.390 1.00 54.41 183 ASN A C 1
ATOM 1461 O O . ASN A 1 183 ? -4.427 36.806 -11.161 1.00 54.41 183 ASN A O 1
ATOM 1465 N N . TYR A 1 184 ? -4.598 37.778 -13.169 1.00 54.97 184 TYR A N 1
ATOM 1466 C CA . TYR A 1 184 ? -4.947 39.094 -12.639 1.00 54.97 184 TYR A CA 1
ATOM 1467 C C . TYR A 1 184 ? -6.215 39.075 -11.759 1.00 54.97 184 TYR A C 1
ATOM 1469 O O . TYR A 1 184 ? -6.272 39.773 -10.747 1.00 54.97 184 TYR A O 1
ATOM 1477 N N . GLU A 1 185 ? -7.194 38.232 -12.087 1.00 63.50 185 GLU A N 1
ATOM 1478 C CA . GLU A 1 185 ? -8.441 38.062 -11.333 1.00 63.50 185 GLU A CA 1
ATOM 1479 C C . GLU A 1 185 ? -8.215 37.405 -9.963 1.00 63.50 185 GLU A C 1
ATOM 1481 O O . GLU A 1 185 ? -8.854 37.801 -8.983 1.00 63.50 185 GLU A O 1
ATOM 1486 N N . ASP A 1 186 ? -7.268 36.468 -9.853 1.00 62.69 186 ASP A N 1
ATOM 1487 C CA . ASP A 1 186 ? -6.903 35.839 -8.576 1.00 62.69 186 ASP A CA 1
ATOM 1488 C C . ASP A 1 186 ? -6.285 36.875 -7.621 1.00 62.69 186 ASP A C 1
ATOM 1490 O O . ASP A 1 186 ? -6.672 36.963 -6.451 1.00 62.69 186 ASP A O 1
ATOM 1494 N N . TYR A 1 187 ? -5.409 37.747 -8.143 1.00 68.25 187 TYR A N 1
ATOM 1495 C CA . TYR A 1 187 ? -4.843 38.869 -7.386 1.00 68.25 187 TYR A CA 1
ATOM 1496 C C . TYR A 1 187 ? -5.916 39.870 -6.944 1.00 68.25 187 TYR A C 1
ATOM 1498 O O . TYR A 1 187 ? -5.940 40.294 -5.785 1.00 68.25 187 TYR A O 1
ATOM 1506 N N . LEU A 1 188 ? -6.815 40.258 -7.854 1.00 66.75 188 LEU A N 1
ATOM 1507 C CA . LEU A 1 188 ? -7.893 41.197 -7.545 1.00 66.75 188 LEU A CA 1
ATOM 1508 C C . LEU A 1 188 ? -8.842 40.639 -6.483 1.00 66.75 188 LEU A C 1
ATOM 1510 O O . LEU A 1 188 ? -9.269 41.375 -5.587 1.00 66.75 188 LEU A O 1
ATOM 1514 N N . THR A 1 189 ? -9.146 39.345 -6.553 1.00 69.31 189 THR A N 1
ATOM 1515 C CA . THR A 1 189 ? -10.014 38.660 -5.592 1.00 69.31 189 THR A CA 1
ATOM 1516 C C . THR A 1 189 ? -9.368 38.616 -4.209 1.00 69.31 189 THR A C 1
ATOM 1518 O O . THR A 1 189 ? -10.016 38.962 -3.213 1.00 69.31 189 THR A O 1
ATOM 1521 N N . GLU A 1 190 ? -8.076 38.290 -4.131 1.00 69.50 190 GLU A N 1
ATOM 1522 C CA . GLU A 1 190 ? -7.326 38.297 -2.873 1.00 69.50 190 GLU A CA 1
ATOM 1523 C C . GLU A 1 190 ? -7.208 39.715 -2.285 1.00 69.50 190 GLU A C 1
ATOM 1525 O O . GLU A 1 190 ? -7.497 39.932 -1.102 1.00 69.50 190 GLU A O 1
ATOM 1530 N N . LEU A 1 191 ? -6.849 40.708 -3.108 1.00 69.81 191 LEU A N 1
ATOM 1531 C CA . LEU A 1 191 ? -6.727 42.107 -2.693 1.00 69.81 191 LEU A CA 1
ATOM 1532 C C . LEU A 1 191 ? -8.060 42.640 -2.156 1.00 69.81 191 LEU A C 1
ATOM 1534 O O . LEU A 1 191 ? -8.100 43.256 -1.087 1.00 69.81 191 LEU A O 1
ATOM 1538 N N . LYS A 1 192 ? -9.170 42.346 -2.842 1.00 74.19 192 LYS A N 1
ATOM 1539 C CA . LYS A 1 192 ? -10.519 42.709 -2.396 1.00 74.19 192 LYS A CA 1
ATOM 1540 C C . LYS A 1 192 ? -10.852 42.067 -1.050 1.00 74.19 192 LYS A C 1
ATOM 1542 O O . LYS A 1 192 ? -11.341 42.762 -0.158 1.00 74.19 192 LYS A O 1
ATOM 1547 N N . GLY A 1 193 ? -10.530 40.786 -0.858 1.00 71.69 193 GLY A N 1
ATOM 1548 C CA . GLY A 1 193 ? -10.722 40.084 0.414 1.00 71.69 193 GLY A CA 1
ATOM 1549 C C . GLY A 1 193 ? -9.916 40.696 1.567 1.00 71.69 193 GLY A C 1
ATOM 1550 O O . GLY A 1 193 ? -10.448 40.919 2.662 1.00 71.69 193 GLY A O 1
ATOM 1551 N N . ARG A 1 194 ? -8.651 41.055 1.320 1.00 65.75 194 ARG A N 1
ATOM 1552 C CA . ARG A 1 194 ? -7.771 41.699 2.312 1.00 65.75 194 ARG A CA 1
ATOM 1553 C C . ARG A 1 194 ? -8.265 43.096 2.697 1.00 65.75 194 ARG A C 1
ATOM 1555 O O . ARG A 1 194 ? -8.349 43.403 3.888 1.00 65.75 194 ARG A O 1
ATOM 1562 N N . LEU A 1 195 ? -8.676 43.910 1.723 1.00 71.00 195 LEU A N 1
ATOM 1563 C CA . LEU A 1 195 ? -9.225 45.252 1.962 1.00 71.00 195 LEU A CA 1
ATOM 1564 C C . LEU A 1 195 ? -10.578 45.208 2.698 1.00 71.00 195 LEU A C 1
ATOM 1566 O O . LEU A 1 195 ? -10.820 45.993 3.619 1.00 71.00 195 LEU A O 1
ATOM 1570 N N . GLN A 1 196 ? -11.447 44.249 2.369 1.00 73.00 196 GLN A N 1
ATOM 1571 C CA . GLN A 1 196 ? -12.713 44.034 3.083 1.00 73.00 196 GLN A CA 1
ATOM 1572 C C . GLN A 1 196 ? -12.506 43.563 4.527 1.00 73.00 196 GLN A C 1
ATOM 1574 O O . GLN A 1 196 ? -13.270 43.915 5.425 1.00 73.00 196 GLN A O 1
ATOM 1579 N N . THR A 1 197 ? -11.469 42.770 4.779 1.00 62.66 197 THR A N 1
ATOM 1580 C CA . THR A 1 197 ? -11.142 42.318 6.136 1.00 62.66 197 THR A CA 1
ATOM 1581 C C . THR A 1 197 ? -10.608 43.475 6.983 1.00 62.66 197 THR A C 1
ATOM 1583 O O . THR A 1 197 ? -11.019 43.627 8.136 1.00 62.66 197 THR A O 1
ATOM 1586 N N . GLY A 1 198 ? -9.771 44.339 6.396 1.00 55.25 198 GLY A N 1
ATOM 1587 C CA . GLY A 1 198 ? -9.258 45.550 7.045 1.00 55.25 198 GLY A CA 1
ATOM 1588 C C . GLY A 1 198 ? -10.359 46.550 7.414 1.00 55.25 198 GLY A C 1
ATOM 1589 O O . GLY A 1 198 ? -10.409 47.019 8.551 1.00 55.25 198 GLY A O 1
ATOM 1590 N N . THR A 1 199 ? -11.300 46.807 6.503 1.00 60.53 199 THR A N 1
ATOM 1591 C CA . THR A 1 199 ? -12.457 47.689 6.765 1.00 60.53 199 THR A CA 1
ATOM 1592 C C . THR A 1 199 ? -13.367 47.130 7.863 1.00 60.53 199 THR A C 1
ATOM 1594 O O . THR A 1 199 ? -13.650 47.825 8.839 1.00 60.53 199 THR A O 1
ATOM 1597 N N . LYS A 1 200 ? -13.709 45.834 7.812 1.00 64.62 200 LYS A N 1
ATOM 1598 C CA . LYS A 1 200 ? -14.477 45.153 8.876 1.00 64.62 200 LYS A CA 1
ATOM 1599 C C . LYS A 1 200 ? -13.781 45.168 10.241 1.00 64.62 200 LYS A C 1
ATOM 1601 O O . LYS A 1 200 ? -14.452 45.092 11.274 1.00 64.62 200 LYS A O 1
ATOM 1606 N N . TRP A 1 201 ? -12.449 45.188 10.279 1.00 46.34 201 TRP A N 1
ATOM 1607 C CA . TRP A 1 201 ? -11.683 45.314 11.522 1.00 46.34 201 TRP A CA 1
ATOM 1608 C C . TRP A 1 201 ? -11.722 46.748 12.060 1.00 46.34 201 TRP A C 1
ATOM 1610 O O . TRP A 1 201 ? -11.961 46.955 13.251 1.00 46.34 201 TRP A O 1
ATOM 1620 N N . GLN A 1 202 ? -11.578 47.742 11.182 1.00 49.12 202 GLN A N 1
ATOM 1621 C CA . GLN A 1 202 ? -11.648 49.155 11.549 1.00 49.12 202 GLN A CA 1
ATOM 1622 C C . GLN A 1 202 ? -13.039 49.543 12.078 1.00 49.12 202 GLN A C 1
ATOM 1624 O O . GLN A 1 202 ? -13.137 50.234 13.094 1.00 49.12 202 GLN A O 1
ATOM 1629 N N . ASP A 1 203 ? -14.111 49.047 11.457 1.00 62.31 203 ASP A N 1
ATOM 1630 C CA . ASP A 1 203 ? -15.488 49.280 11.909 1.00 62.31 203 ASP A CA 1
ATOM 1631 C C . ASP A 1 203 ? -15.773 48.612 13.256 1.00 62.31 203 ASP A C 1
ATOM 1633 O O . ASP A 1 203 ? -16.357 49.231 14.154 1.00 62.31 203 ASP A O 1
ATOM 1637 N N . ARG A 1 204 ? -15.281 47.381 13.455 1.00 56.91 204 ARG A N 1
ATOM 1638 C CA . ARG A 1 204 ? -15.341 46.711 14.761 1.00 56.91 204 ARG A CA 1
ATOM 1639 C C . ARG A 1 204 ? -14.619 47.523 15.829 1.00 56.91 204 ARG A C 1
ATOM 1641 O O . ARG A 1 204 ? -15.218 47.794 16.868 1.00 56.91 204 ARG A O 1
ATOM 1648 N N . ASN A 1 205 ? -13.402 47.996 15.573 1.00 51.62 205 ASN A N 1
ATOM 1649 C CA . ASN A 1 205 ? -12.659 48.808 16.540 1.00 51.62 205 ASN A CA 1
ATOM 1650 C C . ASN A 1 205 ? -13.335 50.145 16.858 1.00 51.62 205 ASN A C 1
ATOM 1652 O O . ASN A 1 205 ? -13.405 50.518 18.030 1.00 51.62 205 ASN A O 1
ATOM 1656 N N . LYS A 1 206 ? -13.914 50.832 15.865 1.00 60.19 206 LYS A N 1
ATOM 1657 C CA . LYS A 1 206 ? -14.735 52.032 16.106 1.00 60.19 206 LYS A CA 1
ATOM 1658 C C . LYS A 1 206 ? -15.950 51.716 16.984 1.00 60.19 206 LYS A C 1
ATOM 1660 O O . LYS A 1 206 ? -16.272 52.494 17.882 1.00 60.19 206 LYS A O 1
ATOM 1665 N N . SER A 1 207 ? -16.599 50.568 16.779 1.00 59.38 207 SER A N 1
ATOM 1666 C CA . SER A 1 207 ? -17.737 50.136 17.603 1.00 59.38 207 SER A CA 1
ATOM 1667 C C . SER A 1 207 ? -17.340 49.814 19.053 1.00 59.38 207 SER A C 1
ATOM 1669 O O . SER A 1 207 ? -18.054 50.196 19.981 1.00 59.38 207 SER A O 1
ATOM 1671 N N . TYR A 1 208 ? -16.176 49.188 19.270 1.00 56.84 208 TYR A N 1
ATOM 1672 C CA . TYR A 1 208 ? -15.641 48.904 20.607 1.00 56.84 208 TYR A CA 1
ATOM 1673 C C . TYR A 1 208 ? -15.216 50.180 21.342 1.00 56.84 208 TYR A C 1
ATOM 1675 O O . TYR A 1 208 ? -15.495 50.316 22.533 1.00 56.84 208 TYR A O 1
ATOM 1683 N N . ALA A 1 209 ? -14.595 51.131 20.638 1.00 55.59 209 ALA A N 1
ATOM 1684 C CA . ALA A 1 209 ? -14.224 52.430 21.197 1.00 55.59 209 ALA A CA 1
ATOM 1685 C C . ALA A 1 209 ? -15.461 53.241 21.623 1.00 55.59 209 ALA A C 1
ATOM 1687 O O . ALA A 1 209 ? -15.483 53.776 22.730 1.00 55.59 209 ALA A O 1
ATOM 1688 N N . ARG A 1 210 ? -16.526 53.253 20.802 1.00 60.34 210 ARG A N 1
ATOM 1689 C CA . ARG A 1 210 ? -17.813 53.880 21.158 1.00 60.34 210 ARG A CA 1
ATOM 1690 C C . ARG A 1 210 ? -18.425 53.250 22.412 1.00 60.34 210 ARG A C 1
ATOM 1692 O O . ARG A 1 210 ? -18.739 53.976 23.344 1.00 60.34 210 ARG A O 1
ATOM 1699 N N . LYS A 1 211 ? -18.506 51.914 22.488 1.00 62.72 211 LYS A N 1
ATOM 1700 C CA . LYS A 1 211 ? -19.039 51.202 23.669 1.00 62.72 211 LYS A CA 1
ATOM 1701 C C . LYS A 1 211 ? -18.231 51.460 24.948 1.00 62.72 211 LYS A C 1
ATOM 1703 O O . LYS A 1 211 ? -18.815 51.569 26.022 1.00 62.72 211 LYS A O 1
ATOM 1708 N N . ARG A 1 212 ? -16.899 51.578 24.849 1.00 57.06 212 ARG A N 1
ATOM 1709 C CA . ARG A 1 212 ? -16.031 51.931 25.988 1.00 57.06 212 ARG A CA 1
ATOM 1710 C C . ARG A 1 212 ? -16.286 53.350 26.499 1.00 57.06 212 ARG A C 1
ATOM 1712 O O . ARG A 1 212 ? -16.363 53.523 27.709 1.00 57.06 212 ARG A O 1
ATOM 1719 N N . ALA A 1 213 ? -16.463 54.318 25.600 1.00 57.88 213 ALA A N 1
ATOM 1720 C CA . ALA A 1 213 ? -16.770 55.701 25.966 1.00 57.88 213 ALA A CA 1
ATOM 1721 C C . ALA A 1 213 ? -18.168 55.851 26.599 1.00 57.88 213 ALA A C 1
ATOM 1723 O O . ALA A 1 213 ? -18.337 56.604 27.554 1.00 57.88 213 ALA A O 1
ATOM 1724 N N . THR A 1 214 ? -19.167 55.097 26.122 1.00 59.94 214 THR A N 1
ATOM 1725 C CA . THR A 1 214 ? -20.514 55.105 26.719 1.00 59.94 214 THR A CA 1
ATOM 1726 C C . THR A 1 214 ? -20.516 54.492 28.123 1.00 59.94 214 THR A C 1
ATOM 1728 O O . THR A 1 214 ? -21.104 55.062 29.035 1.00 59.94 214 THR A O 1
ATOM 1731 N N . ASN A 1 215 ? -19.789 53.387 28.334 1.00 55.47 215 ASN A N 1
ATOM 1732 C CA . ASN A 1 215 ? -19.715 52.720 29.640 1.00 55.47 215 ASN A CA 1
ATOM 1733 C C . ASN A 1 215 ? -18.934 53.510 30.708 1.00 55.47 215 ASN A C 1
ATOM 1735 O O . ASN A 1 215 ? -19.171 53.293 31.898 1.00 55.47 215 ASN A O 1
ATOM 1739 N N . SER A 1 216 ? -18.010 54.400 30.320 1.00 55.97 216 SER A N 1
ATOM 1740 C CA . SER A 1 216 ? -17.310 55.283 31.267 1.00 55.97 216 SER A CA 1
ATOM 1741 C C . SER A 1 216 ? -18.156 56.478 31.713 1.00 55.97 216 SER A C 1
ATOM 1743 O O . SER A 1 216 ? -17.954 56.961 32.818 1.00 55.97 216 SER A O 1
ATOM 1745 N N . MET A 1 217 ? -19.115 56.934 30.897 1.00 53.81 217 MET A N 1
ATOM 1746 C CA . MET A 1 217 ? -20.034 58.027 31.259 1.00 53.81 217 MET A CA 1
ATOM 1747 C C . MET A 1 217 ? -21.163 57.584 32.199 1.00 53.81 217 MET A C 1
ATOM 1749 O O . MET A 1 217 ? -21.653 58.390 32.974 1.00 53.81 217 MET A O 1
ATOM 1753 N N . THR A 1 218 ? -21.560 56.310 32.177 1.00 55.03 218 THR A N 1
ATOM 1754 C CA . THR A 1 218 ? -22.604 55.761 33.066 1.00 55.03 218 THR A CA 1
ATOM 1755 C C . THR A 1 218 ? -22.092 55.298 34.437 1.00 55.03 218 THR A C 1
ATOM 1757 O O . THR A 1 218 ? -22.870 54.779 35.231 1.00 55.03 218 THR A O 1
ATOM 1760 N N . ARG A 1 219 ? -20.784 55.411 34.707 1.00 52.53 219 ARG A N 1
ATOM 1761 C CA . ARG A 1 219 ? -20.141 55.018 35.979 1.00 52.53 219 ARG A CA 1
ATOM 1762 C C . ARG A 1 219 ? -19.529 56.201 36.750 1.00 52.53 219 ARG A C 1
ATOM 1764 O O . ARG A 1 219 ? -18.759 55.961 37.677 1.00 52.53 219 ARG A O 1
ATOM 1771 N N . GLY A 1 220 ? -19.845 57.433 36.349 1.00 44.72 220 GLY A N 1
ATOM 1772 C CA . GLY A 1 220 ? -19.498 58.668 37.059 1.00 44.72 220 GLY A CA 1
ATOM 1773 C C . GLY A 1 220 ? -20.700 59.241 37.787 1.00 44.72 220 GLY A C 1
ATOM 1774 O O . GLY A 1 220 ? -21.813 59.107 37.232 1.00 44.72 220 GLY A O 1
#

Nearest PDB structures (foldseek):
  7ouf-assembly1_E  TM=7.361E-01  e=1.931E-11  Simian T-lymphotropic virus 1
  8fnl-assembly1_G  TM=7.560E-01  e=1.676E-10  Homo sapiens
  6rwl-assembly1_A  TM=7.692E-01  e=1.366E-09  Simian immunodeficiency virus
  7u32-assembly1_F  TM=7.452E-01  e=1.044E-08  Visna/maedi virus EV1 KV1772
  7u32-assembly1_O  TM=7.600E-01  e=2.888E-08  Visna/maedi virus EV1 KV1772

Secondary structure (DSSP, 8-state):
----PPPSSTTSEEEEEEE---PPPTTS--EEEEEEETTT--EEEEEES---HHHHHHHHIIIIIHHH---SEEEE-SSSGGGSHHHHHHHHHTT-EEEE--TT-HHHHHHHHHHHHHHHHHHHHHHTT-STTHHHHHHHHHHHHHHS--TTSTT---HHHHHHSS-----GGGSS-------HHHHHHHHHHHHHHHHHHHHHHHHHHHHHHHHHHTT-

Sequence (220 aa):
MEITTTASHPFEKCSLDIVGPLVESESGNKYILTFQDELSKFIVATPLPQKDGKTVAKAFVLNIVLKFGAPAKILTDRGSDFLSNLFKNVCKLLRIRKMQTTAFHPESNGSLERSHRVLAEYLRHYVSKDQRNSDEFVLNAVYVYNTTTHTRTATKFTPFELVYGFKSEVPFTLTHSPSIQYNYEDYLTELKGRLQTGTKWQDRNKSYARKRATNSMTRG

Foldseek 3Di:
DDPPDDDPAWQQEKEWEKFDQQQQALVQFRIKIWMATPHLRQIDIDTFNDQAPVRNQVCCCPRPCVPPNHHQEYEYEPPGNCPDPNNVVSCVVSNHHYDYDDPPDCPVVVVVVVSVVVLSVQLNVQCPPDPHPSRVSSVVSSVCQQQDQDPPDPPSDGSVCRRPVDHDDDDPCVVDDPPPCCDPVVVVVVVVVVVVVVVVVVVVVVVVVVVVVVVVVVVD

Radius of gyration: 25.53 Å; Cα contacts (8 Å, |Δi|>4): 274; chains: 1; bounding box: 42×80×58 Å

Mean predicted aligned error: 13.69 Å

Organism: NCBI:txid105785

=== Feature glossary ===
The features interleaved in this record are:

— What the protein is —

Sequence gives the chain of amino acids in standard one-letter code (A=alanine, C=cysteine, …, Y=tyrosine), read N→C. It is the only feature that is directly encoded by the gene; all structural features are derived from the folded form of this sequence.

Database cross-references. InterPro integrates a dozen domain/family signature databases into unified entries with residue-range hits. GO terms attach function/process/location labels with evidence codes. CATH codes position the fold in a four-level structural taxonomy. Organism is the NCBI-taxonomy species name.

— Where its atoms are —

Atomic coordinates in PDBx/mmCIF format — the same representation the Protein Data Bank distributes. Each line of the _atom_site loop places one backbone atom in Cartesian space (units: ångströms, origin: arbitrary).

The six renders are orthographic views along the three Cartesian axes in both directions. Representation (cartoon, sticks, or surface) and color scheme (sequence-rainbow or by-chain) vary across proteins so the training set covers all the common visualization conventions.

— Local backbone conformation —

Eight-state secondary structure (DSSP): H is the canonical α-helix, G the tighter 3₁₀-helix, I the wider π-helix; E/B are β-structure, T and S are turns and bends, and '-' is everything else. DSSP derives these from the pattern of main-chain N–H···O=C hydrogen bonds, not from the sequence.

P-SEA three-state annotation labels each residue as helix, strand, or coil based purely on the geometry of the Cα trace. It serves as a fallback when the full backbone (and thus DSSP) is unavailable.

The φ/ψ torsion pair specifies the backbone conformation at each residue. φ rotates about the N–Cα bond, ψ about the Cα–C bond. Steric clashes forbid most of the (φ, ψ) plane — the allowed regions (α-helix basin, β-sheet basin, left-handed helix) are the Ramachandran-allowed regions.

— Global shape and packing —

The geometric summary reports three shape descriptors. Rg (radius of gyration) measures how spread out the Cα atoms are about their centre of mass; compact globular proteins have small Rg, elongated or unfolded ones large. Cα contacts (<8 Å, |i−j|>4) count long-range residue pairs in spatial proximity — high for tightly packed folds, near zero for rods or random coil. The bounding-box extents give the protein's footprint along x, y, z in Å.

Solvent-accessible surface area (SASA) is the area in Å² traced out by the centre of a 1.4 Å probe sphere (a water molecule) rolled over the protein's van der Waals surface (Shrake–Rupley / Lee–Richards construction). Buried residues have near-zero SASA; fully exposed residues can exceed 200 Å². The total SASA scales roughly with the number of surface residues.

The contact map is a binary N×N matrix image: pixel (i, j) is dark where Cα_i and Cα_j are within 8 Å and |i−j|>4. Because the |i−j|>4 filter removes local helical contacts, off-diagonal stripes parallel to the main diagonal indicate parallel β-sheets; stripes perpendicular to it indicate antiparallel β-sheets. The Ramachandran plot scatters every residue's (φ, ψ) pair against the sterically allowed regions. The PAE heatmap renders the predicted-aligned-error matrix.

— Structural neighborhood —

3Di is Foldseek's structural alphabet. Each residue is assigned one of twenty discrete states based on how its Cα sits relative to its spatial (not sequential) neighbors. Aligning 3Di strings finds structural homologs roughly as well as full 3D superposition, but orders of magnitude faster.

Nearest PDB neighbors are the top structural matches found by Foldseek when searching this structure against the entire Protein Data Bank. Each hit reports a TM-score (0 to 1; >0.5 almost always implies the same fold) and an E-value. These are *structural* homologs — they may share no detectable sequence similarity.

— Confidence and disorder —

For AlphaFold models, the B-factor field carries pLDDT — the model's own estimate of local accuracy on a 0–100 scale. Regions with pLDDT<50 should be treated as essentially unmodeled; they often correspond to intrinsically disordered segments.

Crystallographic B-factors measure how much each atom's electron density is smeared out, in Å². They rise in mobile loops and surface residues and fall in the buried interior. In AlphaFold models this column is repurposed to hold pLDDT instead.

Predicted aligned error is AlphaFold's pairwise confidence. Unlike pLDDT (per-residue), PAE is per-residue-pair and captures whether two parts of the structure are correctly placed relative to each other. Units are ångströms of expected positional error.